Protein AF-A0A3B9NET9-F1 (afdb_monomer)

pLDDT: mean 81.47, std 9.77, range [37.78, 94.25]

Mean predicted aligned error: 8.96 Å

Sequence (180 aa):
MKELLFYFNQKRYLELGDKQFSPIMKTSVGVALDYCDNTQSKKTVNSPLFLCFPDKKEASLWLSLGILRNYFVNDYIDNATKSIGFKAGQNVCIYGCIAKVITASDQGVNLMFKGGEEVFINKLHWSNISLADPKRVLNLYKNYIEKKREYRAGRNSISKILEPKESVVINQDNLDSKVI

Radius of gyration: 20.1 Å; Cα contacts (8 Å, |Δi|>4): 211; chains: 1; bounding box: 48×33×52 Å

Structure (mmCIF, N/CA/C/O backbone):
data_AF-A0A3B9NET9-F1
#
_entry.id   AF-A0A3B9NET9-F1
#
loop_
_atom_site.group_PDB
_atom_site.id
_atom_site.type_symbol
_atom_site.label_atom_id
_atom_site.label_alt_id
_atom_site.label_comp_id
_atom_site.label_asym_id
_atom_site.label_entity_id
_atom_site.label_seq_id
_atom_site.pdbx_PDB_ins_code
_atom_site.Cartn_x
_atom_site.Cartn_y
_atom_site.Cartn_z
_atom_site.occupancy
_atom_site.B_iso_or_equiv
_atom_site.auth_seq_id
_atom_site.auth_comp_id
_atom_site.auth_asym_id
_atom_site.auth_atom_id
_atom_site.pdbx_PDB_model_num
ATOM 1 N N . MET A 1 1 ? 24.182 0.586 -21.321 1.00 70.69 1 MET A N 1
ATOM 2 C CA . MET A 1 1 ? 23.213 -0.229 -20.542 1.00 70.69 1 MET A CA 1
ATOM 3 C C . MET A 1 1 ? 23.560 -0.294 -19.055 1.00 70.69 1 MET A C 1
ATOM 5 O O . MET A 1 1 ? 22.672 -0.041 -18.258 1.00 70.69 1 MET A O 1
ATOM 9 N N . LYS A 1 2 ? 24.818 -0.571 -18.664 1.00 83.06 2 LYS A N 1
ATOM 10 C CA . LYS A 1 2 ? 25.235 -0.588 -17.244 1.00 83.06 2 LYS A CA 1
ATOM 11 C C . LYS A 1 2 ? 24.953 0.732 -16.508 1.00 83.06 2 LYS A C 1
ATOM 13 O O . LYS A 1 2 ? 24.342 0.705 -15.451 1.00 83.06 2 LYS A O 1
ATOM 18 N N . GLU A 1 3 ? 25.318 1.865 -17.105 1.00 86.06 3 GLU A N 1
ATOM 19 C CA . GLU A 1 3 ? 25.076 3.205 -16.537 1.00 86.06 3 GLU A CA 1
ATOM 20 C C . GLU A 1 3 ? 23.583 3.520 -16.387 1.00 86.06 3 GLU A C 1
ATOM 22 O O . GLU A 1 3 ? 23.139 3.965 -15.336 1.00 86.06 3 GLU A O 1
ATOM 27 N N . LEU A 1 4 ? 22.789 3.214 -17.416 1.00 85.81 4 LEU A N 1
ATOM 28 C CA . LEU A 1 4 ? 21.340 3.424 -17.410 1.00 85.81 4 LEU A CA 1
ATOM 29 C C . LEU A 1 4 ? 20.641 2.561 -16.342 1.00 85.81 4 LEU A C 1
ATOM 31 O O . LEU A 1 4 ? 19.755 3.023 -15.631 1.00 85.81 4 LEU A O 1
ATOM 35 N N . LEU A 1 5 ? 21.064 1.303 -16.202 1.00 86.69 5 LEU A N 1
ATOM 36 C CA . LEU A 1 5 ? 20.568 0.407 -15.162 1.00 86.69 5 LEU A CA 1
ATOM 37 C C . LEU A 1 5 ? 20.951 0.904 -13.763 1.00 86.69 5 LEU A C 1
ATOM 39 O O . LEU A 1 5 ? 20.127 0.855 -12.856 1.00 86.69 5 LEU A O 1
ATOM 43 N N . PHE A 1 6 ? 22.180 1.393 -13.596 1.00 88.50 6 PHE A N 1
ATOM 44 C CA . PHE A 1 6 ? 22.642 1.984 -12.344 1.00 88.50 6 PHE A CA 1
ATOM 45 C C . PHE A 1 6 ? 21.810 3.214 -11.967 1.00 88.50 6 PHE A C 1
ATOM 47 O O . PHE A 1 6 ? 21.300 3.278 -10.852 1.00 88.50 6 PHE A O 1
ATOM 54 N N . TYR A 1 7 ? 21.581 4.121 -12.922 1.00 91.06 7 TYR A N 1
ATOM 55 C CA . TYR A 1 7 ? 20.709 5.283 -12.752 1.00 91.06 7 TYR A CA 1
ATOM 56 C C . TYR A 1 7 ? 19.310 4.883 -12.264 1.00 91.06 7 TYR A C 1
ATOM 58 O O . TYR A 1 7 ? 18.818 5.403 -11.262 1.00 91.06 7 TYR A O 1
ATOM 66 N N . PHE A 1 8 ? 18.675 3.914 -12.929 1.00 89.88 8 PHE A N 1
ATOM 67 C CA . PHE A 1 8 ? 17.327 3.503 -12.550 1.00 89.88 8 PHE A CA 1
ATOM 68 C C . PHE A 1 8 ? 17.265 2.756 -11.218 1.00 89.88 8 PHE A C 1
ATOM 70 O O . PHE A 1 8 ? 16.328 2.985 -10.458 1.00 89.88 8 PHE A O 1
ATOM 77 N N . ASN A 1 9 ? 18.255 1.923 -10.893 1.00 85.44 9 ASN A N 1
ATOM 78 C CA . ASN A 1 9 ? 18.304 1.233 -9.602 1.00 85.44 9 ASN A CA 1
ATOM 79 C C . ASN A 1 9 ? 18.451 2.200 -8.416 1.00 85.44 9 ASN A C 1
ATOM 81 O O . ASN A 1 9 ? 18.012 1.870 -7.321 1.00 85.44 9 ASN A O 1
ATOM 85 N N . GLN A 1 10 ? 19.051 3.378 -8.616 1.00 86.06 10 GLN A N 1
ATOM 86 C CA . GLN A 1 10 ? 19.151 4.396 -7.565 1.00 86.06 10 GLN A CA 1
ATOM 87 C C . GLN A 1 10 ? 17.855 5.185 -7.361 1.00 86.06 10 GLN A C 1
ATOM 89 O O . GLN A 1 10 ? 17.589 5.656 -6.260 1.00 86.06 10 GLN A O 1
ATOM 94 N N . LYS A 1 11 ? 17.063 5.360 -8.423 1.00 86.88 11 LYS A N 1
ATOM 95 C CA . LYS A 1 11 ? 15.902 6.261 -8.428 1.00 86.88 11 LYS A CA 1
ATOM 96 C C . LYS A 1 11 ? 14.564 5.533 -8.274 1.00 86.88 11 LYS A C 1
ATOM 98 O O . LYS A 1 11 ? 13.571 6.163 -7.923 1.00 86.88 11 LYS A O 1
ATOM 103 N N . ARG A 1 12 ? 14.502 4.239 -8.602 1.00 87.00 12 ARG A N 1
ATOM 104 C CA . ARG A 1 12 ? 13.253 3.477 -8.747 1.00 87.00 12 ARG A CA 1
ATOM 105 C C . ARG A 1 12 ? 13.270 2.185 -7.942 1.00 87.00 12 ARG A C 1
ATOM 107 O O . ARG A 1 12 ? 14.293 1.529 -7.772 1.00 87.00 12 ARG A O 1
ATOM 114 N N . TYR A 1 13 ? 12.082 1.754 -7.546 1.00 83.06 13 TYR A N 1
ATOM 115 C CA . TYR A 1 13 ? 11.835 0.518 -6.820 1.00 83.06 13 TYR A CA 1
ATOM 116 C C . TYR A 1 13 ? 11.648 -0.658 -7.796 1.00 83.06 13 TYR A C 1
ATOM 118 O O . TYR A 1 13 ? 10.527 -1.087 -8.076 1.00 83.06 13 TYR A O 1
ATOM 126 N N . LEU A 1 14 ? 12.751 -1.181 -8.340 1.00 81.19 14 LEU A N 1
ATOM 127 C CA . LEU A 1 14 ? 12.749 -2.175 -9.433 1.00 81.19 14 LEU A CA 1
ATOM 128 C C . LEU A 1 14 ? 12.923 -3.638 -8.996 1.00 81.19 14 LEU A C 1
ATOM 130 O O . LEU A 1 14 ? 13.050 -4.527 -9.840 1.00 81.19 14 LEU A O 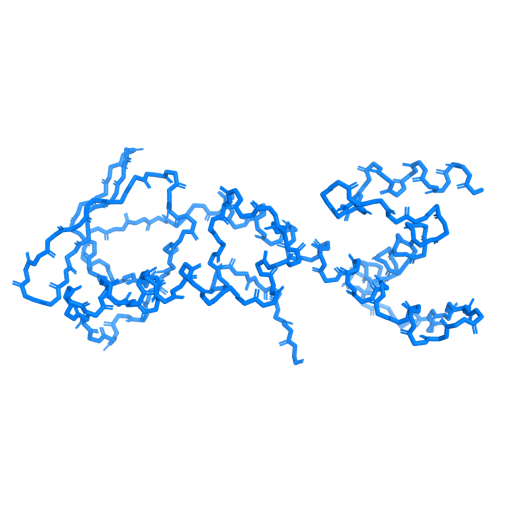1
ATOM 134 N N . GLU A 1 15 ? 12.950 -3.903 -7.693 1.00 76.31 15 GLU A N 1
ATOM 135 C CA . GLU A 1 15 ? 13.110 -5.254 -7.138 1.00 76.31 15 GLU A CA 1
ATOM 136 C C . GLU A 1 15 ? 11.793 -5.775 -6.560 1.00 76.31 15 GLU A C 1
ATOM 138 O O . GLU A 1 15 ? 11.041 -5.011 -5.968 1.00 76.31 15 GLU A O 1
ATOM 143 N N . LEU A 1 16 ? 11.500 -7.070 -6.712 1.00 69.81 16 LEU A N 1
ATOM 144 C CA . LEU A 1 16 ? 10.277 -7.707 -6.209 1.00 69.81 16 LEU A CA 1
ATOM 145 C C . LEU A 1 16 ? 10.614 -8.651 -5.048 1.00 69.81 16 LEU A C 1
ATOM 147 O O . LEU A 1 16 ? 10.532 -9.876 -5.166 1.00 69.81 16 LEU A O 1
ATOM 151 N N . GLY A 1 17 ? 11.017 -8.072 -3.916 1.00 68.06 17 GLY A N 1
ATOM 152 C CA . GLY A 1 17 ? 11.505 -8.843 -2.772 1.00 68.06 17 GLY A CA 1
ATOM 153 C C . GLY A 1 17 ? 12.746 -9.652 -3.157 1.00 68.06 17 GLY A C 1
ATOM 154 O O . GLY A 1 17 ? 13.700 -9.093 -3.686 1.00 68.06 17 GLY A O 1
ATOM 155 N N . ASP A 1 18 ? 12.710 -10.970 -2.950 1.00 67.44 18 ASP A N 1
ATOM 156 C CA . ASP A 1 18 ? 13.840 -11.861 -3.279 1.00 67.44 18 ASP A CA 1
ATOM 157 C C . ASP A 1 18 ? 13.945 -12.179 -4.775 1.00 67.44 18 ASP A C 1
ATOM 159 O O . ASP A 1 18 ? 14.928 -12.767 -5.227 1.00 67.44 18 ASP A O 1
ATOM 163 N N . LYS A 1 19 ? 12.922 -11.828 -5.563 1.00 69.62 19 LYS A N 1
ATOM 164 C CA . LYS A 1 19 ? 12.933 -12.034 -7.010 1.00 69.62 19 LYS A CA 1
ATOM 165 C C . LYS A 1 19 ? 13.438 -10.773 -7.695 1.00 69.62 19 LYS A C 1
ATOM 167 O O . LYS A 1 19 ? 12.932 -9.672 -7.476 1.00 69.62 19 LYS A O 1
ATOM 172 N N . GLN A 1 20 ? 14.414 -10.950 -8.578 1.00 69.38 20 GLN A N 1
ATOM 173 C CA . GLN A 1 20 ? 14.982 -9.856 -9.351 1.00 69.38 20 GLN A CA 1
ATOM 174 C C . GLN A 1 20 ? 14.520 -9.927 -10.800 1.00 69.38 20 GLN A C 1
ATOM 176 O O . GLN A 1 20 ? 14.643 -10.954 -11.467 1.00 69.38 20 GLN A O 1
ATOM 181 N N . PHE A 1 21 ? 14.016 -8.802 -11.298 1.00 81.12 21 PHE A N 1
ATOM 182 C CA . PHE A 1 21 ? 13.849 -8.612 -12.728 1.00 81.12 21 PHE A CA 1
ATOM 183 C C . PHE A 1 21 ? 15.203 -8.652 -13.434 1.00 81.12 21 PHE A C 1
ATOM 185 O O . PHE A 1 21 ? 16.212 -8.178 -12.901 1.00 81.12 21 PHE A O 1
ATOM 192 N N . SER A 1 22 ? 15.209 -9.180 -14.660 1.00 86.38 22 SER A N 1
ATOM 193 C CA . SER A 1 22 ? 16.401 -9.134 -15.503 1.00 86.38 22 SER A CA 1
ATOM 194 C C . SER A 1 22 ? 16.836 -7.679 -15.746 1.00 86.38 22 SER A C 1
ATOM 196 O O . SER A 1 22 ? 16.000 -6.770 -15.703 1.00 86.38 22 SER A O 1
ATOM 198 N N . PRO A 1 23 ? 18.117 -7.424 -16.058 1.00 88.44 23 PRO A N 1
ATOM 199 C CA . PRO A 1 23 ? 18.601 -6.083 -16.382 1.00 88.44 23 PRO A CA 1
ATOM 200 C C . PRO A 1 23 ? 17.748 -5.357 -17.431 1.00 88.44 23 PRO A C 1
ATOM 202 O O . PRO A 1 23 ? 17.431 -4.184 -17.264 1.00 88.44 23 PRO A O 1
ATOM 205 N N . ILE A 1 24 ? 17.314 -6.074 -18.472 1.00 88.62 24 ILE A N 1
ATOM 206 C CA . ILE A 1 24 ? 16.485 -5.526 -19.551 1.00 88.62 24 ILE A CA 1
ATOM 207 C C . ILE A 1 24 ? 15.112 -5.102 -19.024 1.00 88.62 24 ILE A C 1
ATOM 209 O O . ILE A 1 24 ? 14.658 -4.000 -19.330 1.00 88.62 24 ILE A O 1
ATOM 213 N N . MET A 1 25 ? 14.475 -5.940 -18.202 1.00 89.19 25 MET A N 1
ATOM 214 C CA . MET A 1 25 ? 13.192 -5.633 -17.559 1.00 89.19 25 MET A CA 1
ATOM 215 C C . MET A 1 25 ? 13.324 -4.416 -16.634 1.00 89.19 25 MET A C 1
ATOM 217 O O . MET A 1 25 ? 12.566 -3.461 -16.757 1.00 89.19 25 MET A O 1
ATOM 221 N N . LYS A 1 26 ? 14.347 -4.385 -15.769 1.00 89.62 26 LYS A N 1
ATOM 222 C CA . LYS A 1 26 ? 14.619 -3.240 -14.882 1.00 89.62 26 LYS A CA 1
ATOM 223 C C . LYS A 1 26 ? 14.782 -1.942 -15.679 1.00 89.62 26 LYS A C 1
ATOM 225 O O . LYS A 1 26 ? 14.145 -0.937 -15.376 1.00 89.62 26 LYS A O 1
ATOM 230 N N . THR A 1 27 ? 15.597 -1.974 -16.733 1.00 90.69 27 THR A N 1
ATOM 231 C CA . THR A 1 27 ? 15.825 -0.812 -17.598 1.00 90.69 27 THR A CA 1
ATOM 232 C C . THR A 1 27 ? 14.546 -0.328 -18.274 1.00 90.69 27 THR A C 1
ATOM 234 O O . THR A 1 27 ? 14.294 0.869 -18.310 1.00 90.69 27 THR A O 1
ATOM 237 N N . SER A 1 28 ? 13.728 -1.231 -18.797 1.00 92.19 28 SER A N 1
ATOM 238 C CA . SER A 1 28 ? 12.512 -0.863 -19.528 1.00 92.19 28 SER A CA 1
ATOM 239 C C . SER A 1 28 ? 11.385 -0.368 -18.623 1.00 92.19 28 SER A C 1
ATOM 241 O O . SER A 1 28 ? 10.720 0.597 -18.997 1.00 92.19 28 SER A O 1
ATOM 243 N N . VAL A 1 29 ? 11.233 -0.921 -17.411 1.00 92.19 29 VAL A N 1
ATOM 244 C CA . VAL A 1 29 ? 10.396 -0.301 -16.366 1.00 92.19 29 VAL A CA 1
ATOM 245 C C . VAL A 1 29 ? 10.896 1.114 -16.068 1.00 92.19 29 VAL A C 1
ATOM 247 O O . VAL A 1 29 ? 10.100 2.047 -16.032 1.00 92.19 29 VAL A O 1
ATOM 250 N N . GLY A 1 30 ? 12.210 1.292 -15.893 1.00 91.88 30 GLY A N 1
ATOM 251 C CA . GLY A 1 30 ? 12.815 2.597 -15.624 1.00 91.88 30 GLY A CA 1
ATOM 252 C C . GLY A 1 30 ? 12.530 3.633 -16.715 1.00 91.88 30 GLY A C 1
ATOM 253 O O . GLY A 1 30 ? 12.082 4.736 -16.406 1.00 91.88 30 GLY A O 1
ATOM 254 N N . VAL A 1 31 ? 12.713 3.261 -17.988 1.00 92.31 31 VAL A N 1
ATOM 255 C CA . VAL A 1 31 ? 12.401 4.122 -19.144 1.00 92.31 31 VAL A CA 1
ATOM 256 C C . VAL A 1 31 ? 10.917 4.487 -19.172 1.00 92.31 31 VAL A C 1
ATOM 258 O O . VAL A 1 31 ? 10.584 5.651 -19.385 1.00 92.31 31 VAL A O 1
ATOM 261 N N . ALA A 1 32 ? 10.026 3.522 -18.930 1.00 92.44 32 ALA A N 1
ATOM 262 C CA . ALA A 1 32 ? 8.591 3.780 -18.892 1.00 92.44 32 ALA A CA 1
ATOM 263 C C . ALA A 1 32 ? 8.206 4.735 -17.750 1.00 92.44 32 ALA A C 1
ATOM 265 O O . ALA A 1 32 ? 7.446 5.670 -17.977 1.00 92.44 32 ALA A O 1
ATOM 266 N N . LEU A 1 33 ? 8.775 4.561 -16.554 1.00 91.62 33 LEU A N 1
ATOM 267 C CA . LEU A 1 33 ? 8.533 5.446 -15.411 1.00 91.62 33 LEU A CA 1
ATOM 268 C C . LEU A 1 33 ? 9.044 6.869 -15.651 1.00 91.62 33 LEU A C 1
ATOM 270 O O . LEU A 1 33 ? 8.339 7.828 -15.361 1.00 91.62 33 LEU A O 1
ATOM 274 N N . ASP A 1 34 ? 10.242 7.028 -16.216 1.00 90.62 34 ASP A N 1
ATOM 275 C CA . ASP A 1 34 ? 10.745 8.353 -16.592 1.00 90.62 34 ASP A CA 1
ATOM 276 C C . ASP A 1 34 ? 9.869 9.004 -17.669 1.00 90.62 34 ASP A C 1
ATOM 278 O O . ASP A 1 34 ? 9.631 10.212 -17.623 1.00 90.62 34 ASP A O 1
ATOM 282 N N . TYR A 1 35 ? 9.355 8.227 -18.626 1.00 89.75 35 TYR A N 1
ATOM 283 C CA . TYR A 1 35 ? 8.385 8.732 -19.595 1.00 89.75 35 TYR A CA 1
ATOM 284 C C . TYR A 1 35 ? 7.099 9.206 -18.901 1.00 89.75 35 TYR A C 1
ATOM 286 O O . TYR A 1 35 ? 6.662 10.332 -19.145 1.00 89.75 35 TYR A O 1
ATOM 294 N N . CYS A 1 36 ? 6.539 8.403 -17.992 1.00 87.69 36 CYS A N 1
ATOM 295 C CA . CYS A 1 36 ? 5.360 8.767 -17.208 1.00 87.69 36 CYS A CA 1
ATOM 296 C C . CYS A 1 36 ? 5.575 10.062 -16.407 1.00 87.69 36 CYS A C 1
ATOM 298 O O . CYS A 1 36 ? 4.772 10.990 -16.521 1.00 87.69 36 CYS A O 1
ATOM 300 N N . ASP A 1 37 ? 6.683 10.187 -15.677 1.00 86.81 37 ASP A N 1
ATOM 301 C CA . ASP A 1 37 ? 6.992 11.391 -14.897 1.00 86.81 37 ASP A CA 1
ATOM 302 C C . ASP A 1 37 ? 7.132 12.630 -15.793 1.00 86.81 37 ASP A C 1
ATOM 304 O O . ASP A 1 37 ? 6.625 13.708 -15.474 1.00 86.81 37 ASP A O 1
ATOM 308 N N . ASN A 1 38 ? 7.780 12.487 -16.953 1.00 84.38 38 ASN A N 1
ATOM 309 C CA . ASN A 1 38 ? 7.896 13.569 -17.930 1.00 84.38 38 ASN A CA 1
ATOM 310 C C . ASN A 1 38 ? 6.528 13.991 -18.483 1.00 84.38 38 ASN A C 1
ATOM 312 O O . ASN A 1 38 ? 6.294 15.184 -18.669 1.00 84.38 38 ASN A O 1
ATOM 316 N N . THR A 1 39 ? 5.619 13.043 -18.734 1.00 83.25 39 THR A N 1
ATOM 317 C CA . THR A 1 39 ? 4.255 13.369 -19.187 1.00 83.25 39 THR A CA 1
ATOM 318 C C . THR A 1 39 ? 3.432 14.071 -18.108 1.00 83.25 39 THR A C 1
ATOM 320 O O . THR A 1 39 ? 2.721 15.026 -18.416 1.00 83.25 39 THR A O 1
ATOM 323 N N . GLN A 1 40 ? 3.563 13.662 -16.843 1.00 79.19 40 GLN A N 1
ATOM 324 C CA . GLN A 1 40 ? 2.836 14.271 -15.727 1.00 79.19 40 GLN A CA 1
ATOM 325 C C . GLN A 1 40 ? 3.347 15.682 -15.401 1.00 79.19 40 GLN A C 1
ATOM 327 O O . GLN A 1 40 ? 2.553 16.592 -15.170 1.00 79.19 40 GLN A O 1
ATOM 332 N N . SER A 1 41 ? 4.669 15.881 -15.412 1.00 77.62 41 SER A N 1
ATOM 333 C CA . SER A 1 41 ? 5.304 17.145 -15.011 1.00 77.62 41 SER A CA 1
ATOM 334 C C . SER A 1 41 ? 5.241 18.242 -16.074 1.00 77.62 41 SER A C 1
ATOM 336 O O . SER A 1 41 ? 5.088 19.412 -15.727 1.00 77.62 41 SER A O 1
ATOM 338 N N . LYS A 1 42 ? 5.356 17.905 -17.366 1.00 66.94 42 LYS A N 1
ATOM 339 C CA . LYS A 1 42 ? 5.530 18.921 -18.419 1.00 66.94 42 LYS A CA 1
ATOM 340 C C . LYS A 1 42 ? 4.237 19.383 -19.088 1.00 66.94 42 LYS A C 1
ATOM 342 O O . LYS A 1 42 ? 4.287 20.368 -19.815 1.00 66.94 42 LYS A O 1
ATOM 347 N N . LYS A 1 43 ? 3.090 18.717 -18.876 1.00 60.56 43 LYS A N 1
ATOM 348 C CA . LYS A 1 43 ? 1.830 18.962 -19.626 1.00 60.56 43 LYS A CA 1
ATOM 349 C C . LYS A 1 43 ? 2.042 19.094 -21.153 1.00 60.56 43 LYS A C 1
ATOM 351 O O . LYS A 1 43 ? 1.245 19.727 -21.840 1.00 60.56 43 LYS A O 1
ATOM 356 N N . THR A 1 44 ? 3.117 18.521 -21.694 1.00 60.66 44 THR A N 1
ATOM 357 C CA . THR A 1 44 ? 3.441 18.537 -23.123 1.00 60.66 44 THR A CA 1
ATOM 358 C C . THR A 1 44 ? 3.023 17.223 -23.759 1.00 60.66 44 THR A C 1
ATOM 360 O O . THR A 1 44 ? 3.139 16.159 -23.149 1.00 60.66 44 THR A O 1
ATOM 363 N N . VAL A 1 45 ? 2.561 17.290 -25.009 1.00 58.38 45 VAL A N 1
ATOM 364 C CA . VAL A 1 45 ? 2.295 16.105 -25.831 1.00 58.38 45 VAL A CA 1
ATOM 365 C C . VAL A 1 45 ? 3.637 15.466 -26.180 1.00 58.38 45 VAL A C 1
ATOM 367 O O . VAL A 1 45 ? 4.327 15.906 -27.096 1.00 58.38 45 VAL A O 1
ATOM 370 N N . ASN A 1 46 ? 4.036 14.457 -25.410 1.00 67.69 46 ASN A N 1
ATOM 371 C CA . ASN A 1 46 ? 5.198 13.639 -25.735 1.00 67.69 46 ASN A CA 1
ATOM 372 C C . ASN A 1 46 ? 4.789 12.590 -26.777 1.00 67.69 46 ASN A C 1
ATOM 374 O O . ASN A 1 46 ? 3.700 12.017 -26.692 1.00 67.69 46 ASN A O 1
ATOM 378 N N . SER A 1 47 ? 5.662 12.331 -27.754 1.00 82.31 47 SER A N 1
ATOM 379 C CA . SER A 1 47 ? 5.475 11.221 -28.692 1.00 82.31 47 SER A CA 1
ATOM 380 C C . SER A 1 47 ? 5.339 9.902 -27.926 1.00 82.31 47 SER A C 1
ATOM 382 O O . SER A 1 47 ? 6.099 9.692 -26.977 1.00 82.31 47 SER A O 1
ATOM 384 N N . PRO A 1 48 ? 4.421 9.004 -28.331 1.00 84.69 48 PRO A N 1
ATOM 385 C CA . PRO A 1 48 ? 4.197 7.749 -27.626 1.00 84.69 48 PRO A CA 1
ATOM 386 C C . PRO A 1 48 ? 5.482 6.919 -27.535 1.00 84.69 48 PRO A C 1
ATOM 388 O O . PRO A 1 48 ? 6.206 6.750 -28.519 1.00 84.69 48 PRO A O 1
ATOM 391 N N . LEU A 1 49 ? 5.752 6.386 -26.342 1.00 87.31 49 LEU A N 1
ATOM 392 C CA . LEU A 1 49 ? 6.854 5.461 -26.104 1.00 87.31 49 LEU A CA 1
ATOM 393 C C . LEU A 1 49 ? 6.476 4.057 -26.588 1.00 87.31 49 LEU A C 1
ATOM 395 O O . LEU A 1 49 ? 5.472 3.495 -26.152 1.00 87.31 49 LEU A O 1
ATOM 399 N N . PHE A 1 50 ? 7.331 3.460 -27.417 1.00 87.56 50 PHE A N 1
ATOM 400 C CA . PHE A 1 50 ? 7.204 2.068 -27.841 1.00 87.56 50 PHE A CA 1
ATOM 401 C C . PHE A 1 50 ? 8.358 1.234 -27.290 1.00 87.56 50 PHE A C 1
ATOM 403 O O . PHE A 1 50 ? 9.527 1.549 -27.506 1.00 87.56 50 PHE A O 1
ATOM 410 N N . LEU A 1 51 ? 8.018 0.144 -26.603 1.00 87.06 51 LEU A N 1
ATOM 411 C CA . LEU A 1 51 ? 8.964 -0.872 -26.152 1.00 87.06 51 LEU A CA 1
ATOM 412 C C . LEU A 1 51 ? 8.565 -2.210 -26.774 1.00 87.06 51 LEU A C 1
ATOM 414 O O . LEU A 1 51 ? 7.450 -2.690 -26.572 1.00 87.06 51 LEU A O 1
ATOM 418 N N . CYS A 1 52 ? 9.475 -2.803 -27.542 1.00 87.12 52 CYS A N 1
ATOM 419 C CA . CYS A 1 52 ? 9.221 -4.036 -28.278 1.00 87.12 52 CYS A CA 1
ATOM 420 C C . CYS A 1 52 ? 9.978 -5.196 -27.637 1.00 87.12 52 CYS A C 1
ATOM 422 O O . CYS A 1 52 ? 11.202 -5.155 -27.518 1.00 87.12 52 CYS A O 1
ATOM 424 N N . PHE A 1 53 ? 9.244 -6.246 -27.274 1.00 87.31 53 PHE A N 1
ATOM 425 C CA . PHE A 1 53 ? 9.795 -7.478 -26.720 1.00 87.31 53 PHE A CA 1
ATOM 426 C C . PHE A 1 53 ? 9.360 -8.684 -27.559 1.00 87.31 53 PHE A C 1
ATOM 428 O O . PHE A 1 53 ? 8.266 -8.645 -28.131 1.00 87.31 53 PHE A O 1
ATOM 435 N N . PRO A 1 54 ? 10.180 -9.753 -27.625 1.00 86.00 54 PRO A N 1
ATOM 436 C CA . PRO A 1 54 ? 9.835 -10.970 -28.361 1.00 86.00 54 PRO A CA 1
ATOM 437 C C . PRO A 1 54 ? 8.525 -11.605 -27.876 1.00 86.00 54 PRO A C 1
ATOM 439 O O . PRO A 1 54 ? 7.678 -11.964 -28.688 1.00 86.00 54 PRO A O 1
ATOM 442 N N . ASP A 1 55 ? 8.33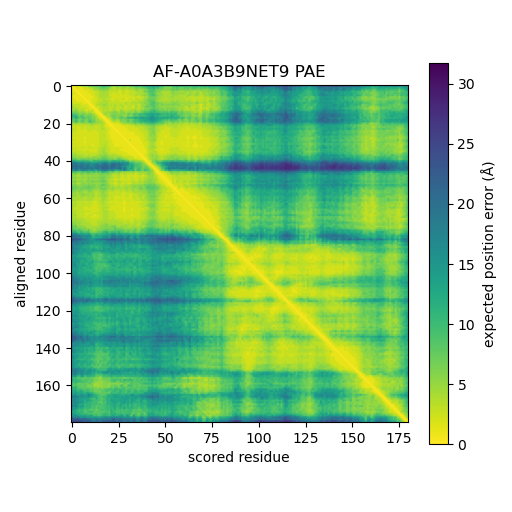2 -11.676 -26.555 1.00 88.94 55 ASP A N 1
ATOM 443 C CA . ASP A 1 55 ? 7.075 -12.100 -25.937 1.00 88.94 55 ASP A CA 1
ATOM 444 C C . ASP A 1 55 ? 6.304 -10.883 -25.427 1.00 88.94 55 ASP A C 1
ATOM 446 O O . ASP A 1 55 ? 6.656 -10.278 -24.415 1.00 88.94 55 ASP A O 1
ATOM 450 N N . LYS A 1 56 ? 5.234 -10.522 -26.138 1.00 86.25 56 LYS A N 1
ATOM 451 C CA . LYS A 1 56 ? 4.408 -9.358 -25.802 1.00 86.25 56 LYS A CA 1
ATOM 452 C C . LYS A 1 56 ? 3.616 -9.552 -24.511 1.00 86.25 56 LYS A C 1
ATOM 454 O O . LYS A 1 56 ? 3.447 -8.588 -23.775 1.00 86.25 56 LYS A O 1
ATOM 459 N N . LYS A 1 57 ? 3.110 -10.762 -24.245 1.00 88.19 57 LYS A N 1
ATOM 460 C CA . LYS A 1 57 ? 2.189 -11.001 -23.122 1.00 88.19 57 LYS A CA 1
ATOM 461 C C . LYS A 1 57 ? 2.933 -10.900 -21.801 1.00 88.19 57 LYS A C 1
ATOM 463 O O . LYS A 1 57 ? 2.551 -10.109 -20.940 1.00 88.19 57 LYS A O 1
ATOM 468 N N . GLU A 1 58 ? 4.029 -11.642 -21.692 1.00 86.62 58 GLU A N 1
ATOM 469 C CA . GLU A 1 58 ? 4.884 -11.599 -20.509 1.00 86.62 58 GLU A CA 1
ATOM 470 C C . GLU A 1 58 ? 5.506 -10.212 -20.343 1.00 86.62 58 GLU A C 1
ATOM 472 O O . GLU A 1 58 ? 5.576 -9.693 -19.228 1.00 86.62 58 GLU A O 1
ATOM 477 N N . ALA A 1 59 ? 5.880 -9.561 -21.455 1.00 87.75 59 ALA A N 1
ATOM 478 C CA . ALA A 1 59 ? 6.424 -8.213 -21.413 1.00 87.75 59 ALA A CA 1
ATOM 479 C C . ALA A 1 59 ? 5.475 -7.165 -20.856 1.00 87.75 59 ALA A C 1
ATOM 481 O O . ALA A 1 59 ? 5.859 -6.386 -19.984 1.00 87.75 59 ALA A O 1
ATOM 482 N N . SER A 1 60 ? 4.234 -7.163 -21.330 1.00 88.56 60 SER A N 1
ATOM 483 C CA . SER A 1 60 ? 3.209 -6.282 -20.789 1.00 88.56 60 SER A CA 1
ATOM 484 C C . SER A 1 60 ? 2.975 -6.558 -19.305 1.00 88.56 60 SER A C 1
ATOM 486 O O . SER A 1 60 ? 2.900 -5.610 -18.530 1.00 88.56 60 SER A O 1
ATOM 488 N N . LEU A 1 61 ? 2.938 -7.828 -18.888 1.00 87.62 61 LEU A N 1
ATOM 489 C CA . LEU A 1 61 ? 2.697 -8.192 -17.493 1.00 87.62 61 LEU A CA 1
ATOM 490 C C . LEU A 1 61 ? 3.780 -7.650 -16.549 1.00 87.62 61 LEU A C 1
ATOM 492 O O . LEU A 1 61 ? 3.450 -6.948 -15.591 1.00 87.62 61 LEU A O 1
ATOM 496 N N . TRP A 1 62 ? 5.064 -7.939 -16.795 1.00 87.00 62 TRP A N 1
ATOM 497 C CA . TRP A 1 62 ? 6.117 -7.467 -15.886 1.00 87.00 62 TRP A CA 1
ATOM 498 C C . TRP A 1 62 ? 6.289 -5.949 -15.941 1.00 87.00 62 TRP A C 1
ATOM 500 O O . TRP A 1 62 ? 6.586 -5.343 -14.909 1.00 87.00 62 TRP A O 1
ATOM 510 N N . LEU A 1 63 ? 6.059 -5.321 -17.101 1.00 89.62 63 LEU A N 1
ATOM 511 C CA . LEU A 1 63 ? 6.137 -3.869 -17.236 1.00 89.62 63 LEU A CA 1
ATOM 512 C C . LEU A 1 63 ? 5.040 -3.197 -16.407 1.00 89.62 63 LEU A C 1
ATOM 514 O O . LEU A 1 63 ? 5.333 -2.300 -15.616 1.00 89.62 63 LEU A O 1
ATOM 518 N N . SER A 1 64 ? 3.799 -3.680 -16.518 1.00 88.81 64 SER A N 1
ATOM 519 C CA . SER A 1 64 ? 2.678 -3.208 -15.705 1.00 88.81 64 SER A CA 1
ATOM 520 C C . SER A 1 64 ? 2.934 -3.415 -14.214 1.00 88.81 64 SER A C 1
ATOM 522 O O . SER A 1 64 ? 2.727 -2.490 -13.433 1.00 88.81 64 SER A O 1
ATOM 524 N N . LEU A 1 65 ? 3.439 -4.585 -13.810 1.00 87.38 65 LEU A N 1
ATOM 525 C CA . LEU A 1 65 ? 3.782 -4.856 -12.410 1.00 87.38 65 LEU A CA 1
ATOM 526 C C . LEU A 1 65 ? 4.867 -3.908 -11.887 1.00 87.38 65 LEU A C 1
ATOM 528 O O . LEU A 1 65 ? 4.736 -3.385 -10.782 1.00 87.38 65 LEU A O 1
ATOM 532 N N . GLY A 1 66 ? 5.918 -3.660 -12.670 1.00 88.12 66 GLY A N 1
ATOM 533 C CA . GLY A 1 66 ? 7.002 -2.754 -12.296 1.00 88.12 66 GLY A CA 1
ATOM 534 C C . GLY A 1 66 ? 6.536 -1.307 -12.132 1.00 88.12 66 GLY A C 1
ATOM 535 O O . GLY A 1 66 ? 6.906 -0.653 -11.155 1.00 88.12 66 GLY A O 1
ATOM 536 N N . ILE A 1 67 ? 5.689 -0.826 -13.046 1.00 89.12 67 ILE A N 1
ATOM 537 C CA . ILE A 1 67 ? 5.111 0.523 -12.981 1.00 89.12 67 ILE A CA 1
ATOM 538 C C . ILE A 1 67 ? 4.187 0.650 -11.766 1.00 89.12 67 ILE A C 1
ATOM 540 O O . ILE A 1 67 ? 4.398 1.525 -10.927 1.00 89.12 67 ILE A O 1
ATOM 544 N N . LEU A 1 68 ? 3.213 -0.257 -11.631 1.00 88.38 68 LEU A N 1
ATOM 545 C CA . LEU A 1 68 ? 2.252 -0.250 -10.524 1.00 88.38 68 LEU A CA 1
ATOM 546 C C . LEU A 1 68 ? 2.954 -0.315 -9.172 1.00 88.38 68 LEU A C 1
ATOM 548 O O . LEU A 1 68 ? 2.608 0.429 -8.260 1.00 88.38 68 LEU A O 1
ATOM 552 N N . ARG A 1 69 ? 3.979 -1.163 -9.048 1.00 86.56 69 ARG A N 1
ATOM 553 C CA . ARG A 1 69 ? 4.771 -1.246 -7.824 1.00 86.56 69 ARG A CA 1
ATOM 554 C C . ARG A 1 69 ? 5.399 0.094 -7.464 1.00 86.56 69 ARG A C 1
ATOM 556 O O . ARG A 1 69 ? 5.334 0.478 -6.307 1.00 86.56 69 ARG A O 1
ATOM 563 N N . ASN A 1 70 ? 6.004 0.794 -8.422 1.00 88.06 70 ASN A N 1
ATOM 564 C CA . ASN A 1 70 ? 6.641 2.079 -8.138 1.00 88.06 70 ASN A CA 1
ATOM 565 C C . ASN A 1 70 ? 5.624 3.121 -7.666 1.00 88.06 70 ASN A C 1
ATOM 567 O O . ASN A 1 70 ? 5.898 3.810 -6.688 1.00 88.06 70 ASN A O 1
ATOM 571 N N . TYR A 1 71 ? 4.445 3.183 -8.288 1.00 87.50 71 TYR A N 1
ATOM 572 C CA . TYR A 1 71 ? 3.383 4.077 -7.828 1.00 87.50 71 TYR A CA 1
ATOM 573 C C . TYR A 1 71 ? 2.890 3.725 -6.428 1.00 87.50 71 TYR A C 1
ATOM 575 O O . TYR A 1 71 ? 2.898 4.576 -5.546 1.00 87.50 71 TYR A O 1
ATOM 583 N N . PHE A 1 72 ? 2.566 2.459 -6.177 1.00 84.50 72 PHE A N 1
ATOM 584 C CA . PHE A 1 72 ? 2.072 2.057 -4.866 1.00 84.50 72 PHE A CA 1
ATOM 585 C C . PHE A 1 72 ? 3.120 2.179 -3.754 1.00 84.50 72 PHE A C 1
ATOM 587 O O . PHE A 1 72 ? 2.754 2.448 -2.614 1.00 84.50 72 PHE A O 1
ATOM 594 N N . VAL A 1 73 ? 4.410 1.954 -4.042 1.00 82.38 73 VAL A N 1
ATOM 595 C CA . VAL A 1 73 ? 5.476 2.124 -3.041 1.00 82.38 73 VAL A CA 1
ATOM 596 C C . VAL A 1 73 ? 5.635 3.601 -2.703 1.00 82.38 73 VAL A C 1
ATOM 598 O O . VAL A 1 73 ? 5.739 3.930 -1.524 1.00 82.38 73 VAL A O 1
ATOM 601 N N . ASN A 1 74 ? 5.616 4.479 -3.709 1.00 81.06 74 ASN A N 1
ATOM 602 C CA . ASN A 1 74 ? 5.662 5.920 -3.481 1.00 81.06 74 ASN A CA 1
ATOM 603 C C . ASN A 1 74 ? 4.476 6.369 -2.624 1.00 81.06 74 ASN A C 1
ATOM 605 O O . ASN A 1 74 ? 4.694 6.973 -1.582 1.00 81.06 74 ASN A O 1
ATOM 609 N N . ASP A 1 75 ? 3.252 5.962 -2.972 1.00 76.88 75 ASP A N 1
ATOM 610 C CA . ASP A 1 75 ? 2.067 6.268 -2.166 1.00 76.88 75 ASP A CA 1
ATOM 611 C C . ASP A 1 75 ? 2.188 5.735 -0.741 1.00 76.88 75 ASP A C 1
ATOM 613 O O . ASP A 1 75 ? 1.805 6.405 0.210 1.00 76.88 75 ASP A O 1
ATOM 617 N N . TYR A 1 76 ? 2.705 4.519 -0.565 1.00 74.94 76 TYR A N 1
ATOM 618 C CA . TYR A 1 76 ? 2.867 3.936 0.761 1.00 74.94 76 TYR A CA 1
ATOM 619 C C . TYR A 1 76 ? 3.852 4.745 1.619 1.00 74.94 76 TYR A C 1
ATOM 621 O O . TYR A 1 76 ? 3.583 4.989 2.795 1.00 74.94 76 TYR A O 1
ATOM 629 N N . ILE A 1 77 ? 4.970 5.192 1.041 1.00 74.19 77 ILE A N 1
ATOM 630 C CA . ILE A 1 77 ? 5.975 6.018 1.727 1.00 74.19 77 ILE A CA 1
ATOM 631 C C . ILE A 1 77 ? 5.425 7.422 2.011 1.00 74.19 77 ILE A C 1
ATOM 633 O O . ILE A 1 77 ? 5.535 7.924 3.134 1.00 74.19 77 ILE A O 1
ATOM 637 N N . ASP A 1 78 ? 4.782 8.039 1.025 1.00 71.12 78 ASP A N 1
ATOM 638 C CA . ASP A 1 78 ? 4.200 9.375 1.141 1.00 71.12 78 ASP A CA 1
ATOM 639 C C . ASP A 1 78 ? 3.052 9.394 2.159 1.00 71.12 78 ASP A C 1
ATOM 641 O O . ASP A 1 78 ? 2.930 10.321 2.958 1.00 71.12 78 ASP A O 1
ATOM 645 N N . ASN A 1 79 ? 2.238 8.341 2.218 1.00 66.69 79 ASN A N 1
ATOM 646 C CA . ASN A 1 79 ? 1.155 8.242 3.196 1.00 66.69 79 ASN A CA 1
ATOM 647 C C . ASN A 1 79 ? 1.632 7.800 4.584 1.00 66.69 79 ASN A C 1
ATOM 649 O O . ASN A 1 79 ? 1.016 8.168 5.580 1.00 66.69 79 ASN A O 1
ATOM 653 N N . ALA A 1 80 ? 2.764 7.098 4.695 1.00 60.69 80 ALA A 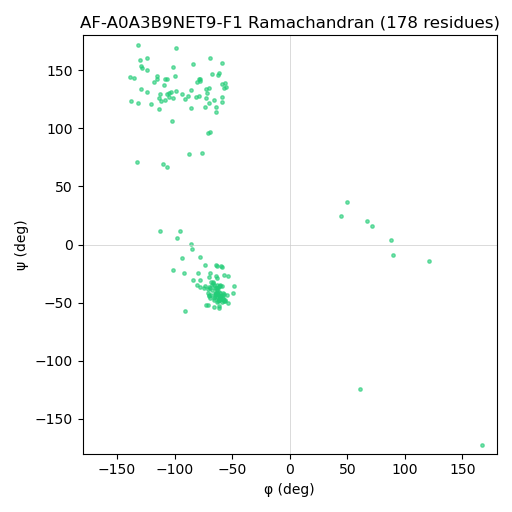N 1
ATOM 654 C CA . ALA A 1 80 ? 3.415 6.887 5.988 1.00 60.69 80 ALA A CA 1
ATOM 655 C C . ALA A 1 80 ? 3.957 8.201 6.585 1.00 60.69 80 ALA A C 1
ATOM 657 O O . ALA A 1 80 ? 3.971 8.362 7.807 1.00 60.69 80 ALA A O 1
ATOM 658 N N . THR A 1 81 ? 4.386 9.147 5.740 1.00 52.47 81 THR A N 1
ATOM 659 C CA . THR A 1 81 ? 4.883 10.464 6.175 1.00 52.47 81 THR A CA 1
ATOM 660 C C . THR A 1 81 ? 3.761 11.483 6.410 1.00 52.47 81 THR A C 1
ATOM 662 O O . THR A 1 81 ? 3.873 12.303 7.324 1.00 52.47 81 THR A O 1
ATOM 665 N N . LYS A 1 82 ? 2.640 11.397 5.680 1.00 56.38 82 LYS A N 1
ATOM 666 C CA . LYS A 1 82 ? 1.394 12.129 5.975 1.00 56.38 82 LYS A CA 1
ATOM 667 C C . LYS A 1 82 ? 0.657 11.477 7.152 1.00 56.38 82 LYS A C 1
ATOM 669 O O . LYS A 1 82 ? -0.313 10.743 6.984 1.00 56.38 82 LYS A O 1
ATOM 674 N N . SER A 1 83 ? 1.106 11.740 8.375 1.00 59.78 83 SER A N 1
ATOM 675 C CA . SER A 1 83 ? 0.423 11.255 9.576 1.00 59.78 83 SER A CA 1
ATOM 676 C C . SER A 1 83 ? -1.024 11.768 9.639 1.00 59.78 83 SER A C 1
ATOM 678 O O . SER A 1 83 ? -1.291 12.971 9.624 1.00 59.78 83 SER A O 1
ATOM 680 N N . ILE A 1 84 ? -1.987 10.846 9.724 1.00 67.31 84 ILE A N 1
ATOM 681 C CA . ILE A 1 84 ? -3.383 11.193 10.001 1.00 67.31 84 ILE A CA 1
ATOM 682 C C . ILE A 1 84 ? -3.427 11.811 11.403 1.00 67.31 84 ILE A C 1
ATOM 684 O O . ILE A 1 84 ? -3.144 11.147 12.399 1.00 67.31 84 ILE A O 1
ATOM 688 N N . GLY A 1 85 ? -3.767 13.097 11.489 1.00 71.94 85 GLY A N 1
ATOM 689 C CA . GLY A 1 85 ? -3.972 13.773 12.766 1.00 71.94 85 GLY A CA 1
ATOM 690 C C . GLY A 1 85 ? -5.258 13.284 13.427 1.00 71.94 85 GLY A C 1
ATOM 691 O O . GLY A 1 85 ? -6.337 13.781 13.107 1.00 71.94 85 GLY A O 1
ATOM 692 N N . PHE A 1 86 ? -5.155 12.313 14.334 1.00 81.12 86 PHE A N 1
ATOM 693 C CA . PHE A 1 86 ? -6.305 11.777 15.061 1.00 81.12 86 PHE A CA 1
ATOM 694 C C . PHE A 1 86 ? -6.819 12.774 16.101 1.00 81.12 86 PHE A C 1
ATOM 696 O O . PHE A 1 86 ? -6.072 13.218 16.974 1.00 81.12 86 PHE A O 1
ATOM 703 N N . LYS A 1 87 ? -8.115 13.100 16.042 1.00 85.00 87 LYS A N 1
ATOM 704 C CA . LYS A 1 87 ? -8.795 13.923 17.052 1.00 85.00 87 LYS A CA 1
ATOM 705 C C . LYS A 1 87 ? -9.860 13.119 17.786 1.00 85.00 87 LYS A C 1
ATOM 707 O O . LYS A 1 87 ? -10.572 12.320 17.180 1.00 85.00 87 LYS A O 1
ATOM 712 N N . ALA A 1 88 ? -10.003 13.369 19.087 1.00 87.06 88 ALA A N 1
ATOM 713 C CA . ALA A 1 88 ? -11.093 12.807 19.877 1.00 87.06 88 ALA A CA 1
ATOM 714 C C . ALA A 1 88 ? -12.450 13.158 19.245 1.00 87.06 88 ALA A C 1
ATOM 716 O O . ALA A 1 88 ? -12.686 14.287 18.815 1.00 87.06 88 ALA A O 1
ATOM 717 N N . GLY A 1 89 ? -13.338 12.174 19.166 1.00 86.00 89 GLY A N 1
ATOM 718 C CA . GLY A 1 89 ? -14.657 12.300 18.560 1.00 86.00 89 GLY A CA 1
ATOM 719 C C . GLY A 1 89 ? -14.730 11.986 17.064 1.00 86.00 89 GLY A C 1
ATOM 720 O O . GLY A 1 89 ? -15.838 11.878 16.542 1.00 86.00 89 GLY A O 1
ATOM 721 N N . GLN A 1 90 ? -13.597 11.812 16.384 1.00 89.69 90 GLN A N 1
ATOM 722 C CA . GLN A 1 90 ? -13.539 11.581 14.942 1.00 89.69 90 GLN A CA 1
ATOM 723 C C . GLN A 1 90 ? -13.878 10.134 14.567 1.00 89.69 90 GLN A C 1
ATOM 725 O O . GLN A 1 90 ? -13.463 9.200 15.252 1.00 89.69 90 GLN A O 1
ATOM 730 N N . ASN A 1 91 ? -14.580 9.943 13.449 1.00 91.06 91 ASN A N 1
ATOM 731 C CA . ASN A 1 91 ? -14.809 8.616 12.884 1.00 91.06 91 ASN A CA 1
ATOM 732 C C . ASN A 1 91 ? -13.640 8.211 11.981 1.00 91.06 91 ASN A C 1
ATOM 734 O O . ASN A 1 91 ? -13.204 8.970 11.112 1.00 91.06 91 ASN A O 1
ATOM 738 N N . VAL A 1 92 ? -13.165 6.987 12.162 1.00 89.81 92 VAL A N 1
ATOM 739 C CA . VAL A 1 92 ? -12.084 6.386 11.384 1.00 89.81 92 VAL A CA 1
ATOM 740 C C . VAL A 1 92 ? -12.505 5.022 10.857 1.00 89.81 92 VAL A C 1
ATOM 742 O O . VAL A 1 92 ? -13.363 4.358 11.438 1.00 89.81 92 VAL A O 1
ATOM 745 N N . CYS A 1 93 ? -11.912 4.609 9.745 1.00 87.56 93 CYS A N 1
ATOM 746 C CA . CYS A 1 93 ? -12.098 3.301 9.141 1.00 87.56 93 CYS A CA 1
ATOM 747 C C . CYS A 1 93 ? -10.862 2.437 9.415 1.00 87.56 93 CYS A C 1
ATOM 749 O O . CYS A 1 93 ? -9.734 2.862 9.188 1.00 87.56 93 CYS A O 1
ATOM 751 N N . ILE A 1 94 ? -11.074 1.220 9.906 1.00 87.12 94 ILE A N 1
ATOM 752 C CA . ILE A 1 94 ? -10.040 0.213 10.146 1.00 87.12 94 ILE A CA 1
ATOM 753 C C . ILE A 1 94 ? -10.571 -1.147 9.676 1.00 87.12 94 ILE A C 1
ATOM 755 O O . ILE A 1 94 ? -11.646 -1.578 10.093 1.00 87.12 94 ILE A O 1
ATOM 759 N N . TYR A 1 95 ? -9.856 -1.811 8.762 1.00 83.12 95 TYR A N 1
ATOM 760 C CA . TYR A 1 95 ? -10.291 -3.066 8.112 1.00 83.12 95 TYR A CA 1
ATOM 761 C C . TYR A 1 95 ? -11.724 -3.009 7.538 1.00 83.12 95 TYR A C 1
ATOM 763 O O . TYR A 1 95 ? -12.490 -3.968 7.629 1.00 83.12 95 TYR A O 1
ATOM 771 N N . GLY A 1 96 ? -12.131 -1.859 6.990 1.00 81.38 96 GLY A N 1
ATOM 772 C CA . GLY A 1 96 ? -13.483 -1.664 6.456 1.00 81.38 96 GLY A CA 1
ATOM 773 C C . GLY A 1 96 ? -14.590 -1.579 7.520 1.00 81.38 96 GLY A C 1
ATOM 774 O O . GLY A 1 96 ? -15.768 -1.747 7.181 1.00 81.38 96 GLY A O 1
ATOM 775 N N . CYS A 1 97 ? -14.231 -1.356 8.787 1.00 87.69 97 CYS A N 1
ATOM 776 C CA . CYS A 1 97 ? -15.133 -1.089 9.907 1.00 87.69 97 CYS A CA 1
ATOM 777 C C . CYS A 1 97 ? -14.912 0.322 10.454 1.00 87.69 97 CYS A C 1
ATOM 779 O O . CYS A 1 97 ? -13.790 0.811 10.502 1.00 87.69 97 CYS A O 1
ATOM 781 N N . ILE A 1 98 ? -15.987 0.958 10.902 1.00 90.56 98 ILE A N 1
ATOM 782 C CA . ILE A 1 98 ? -15.993 2.340 11.368 1.00 90.56 98 ILE A CA 1
ATOM 783 C C . ILE A 1 98 ? -15.995 2.357 12.885 1.00 90.56 98 ILE A C 1
ATOM 785 O O . ILE A 1 98 ? -16.869 1.753 13.516 1.00 90.56 98 ILE A O 1
ATOM 789 N N . ALA A 1 99 ? -15.030 3.076 13.440 1.00 92.19 99 ALA A N 1
ATOM 790 C CA . ALA A 1 99 ? -14.844 3.268 14.866 1.00 92.19 99 ALA A CA 1
ATOM 791 C C . ALA A 1 99 ? -14.674 4.757 15.187 1.00 92.19 99 ALA A C 1
ATOM 793 O O . ALA A 1 99 ? -14.314 5.553 14.318 1.00 92.19 99 ALA A O 1
ATOM 794 N N . LYS A 1 100 ? -14.926 5.135 16.439 1.00 93.12 100 LYS A N 1
ATOM 795 C CA . LYS A 1 100 ? -14.776 6.509 16.923 1.00 93.12 100 LYS A CA 1
ATOM 796 C C . LYS A 1 100 ? -13.501 6.642 17.742 1.00 93.12 100 LYS A C 1
ATOM 798 O O . LYS A 1 100 ? -13.279 5.854 18.651 1.00 93.12 100 LYS A O 1
ATOM 803 N N . VAL A 1 101 ? -12.688 7.651 17.469 1.00 91.88 101 VAL A N 1
ATOM 804 C CA . VAL A 1 101 ? -11.505 7.964 18.276 1.00 91.88 101 VAL A CA 1
ATOM 805 C C . VAL A 1 101 ? -11.953 8.518 19.627 1.00 91.88 101 VAL A C 1
ATOM 807 O O . VAL A 1 101 ? -12.650 9.531 19.672 1.00 91.88 101 VAL A O 1
ATOM 810 N N . ILE A 1 102 ? -11.554 7.877 20.725 1.00 91.50 102 ILE A N 1
ATOM 811 C CA . ILE A 1 102 ? -11.789 8.394 22.083 1.00 91.50 102 ILE A CA 1
ATOM 812 C C . ILE A 1 102 ? -10.595 9.242 22.504 1.00 91.50 102 ILE A C 1
ATOM 814 O O . ILE A 1 102 ? -10.735 10.422 22.811 1.00 91.50 102 ILE A O 1
ATOM 818 N N . THR A 1 103 ? -9.409 8.638 22.475 1.00 88.31 103 THR A N 1
ATOM 819 C CA . THR A 1 103 ? -8.149 9.272 22.856 1.00 88.31 103 THR A CA 1
ATOM 820 C C . THR A 1 103 ? -7.069 8.945 21.837 1.00 88.31 103 THR A C 1
ATOM 822 O O . THR A 1 103 ? -7.015 7.840 21.294 1.00 88.31 103 THR A O 1
ATOM 825 N N . ALA A 1 104 ? -6.209 9.924 21.575 1.00 86.06 104 ALA A N 1
ATOM 826 C CA . ALA A 1 104 ? -5.013 9.775 20.763 1.00 86.06 104 ALA A CA 1
ATOM 827 C C . ALA A 1 104 ? -3.814 10.215 21.606 1.00 86.06 104 ALA A C 1
ATOM 829 O O . ALA A 1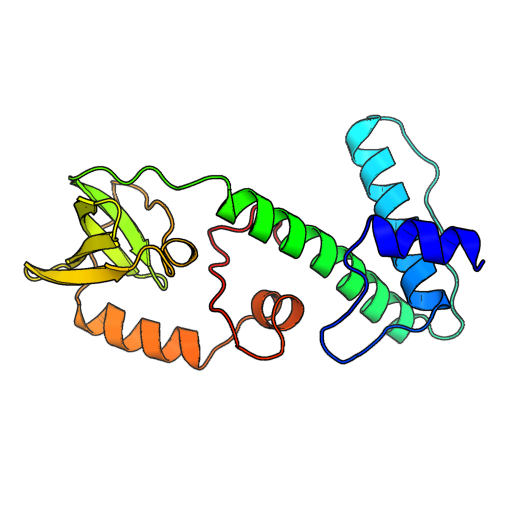 104 ? -3.854 11.269 22.240 1.00 86.06 104 ALA A O 1
ATOM 830 N N . SER A 1 105 ? -2.777 9.388 21.637 1.00 83.69 105 SER A N 1
ATOM 831 C CA . SER A 1 105 ? -1.505 9.663 22.301 1.00 83.69 105 SER A CA 1
ATOM 832 C C . SER A 1 105 ? -0.349 9.334 21.360 1.00 83.69 105 SER A C 1
ATOM 834 O O . SER A 1 105 ? -0.537 8.715 20.311 1.00 83.69 105 SER A O 1
ATOM 836 N N . ASP A 1 106 ? 0.873 9.685 21.757 1.00 79.75 106 ASP A N 1
ATOM 837 C CA . ASP A 1 106 ? 2.072 9.367 20.974 1.00 79.75 106 ASP A CA 1
ATOM 838 C C . ASP A 1 106 ? 2.337 7.860 20.839 1.00 79.75 106 ASP A C 1
ATOM 840 O O . ASP A 1 106 ? 3.086 7.442 19.956 1.00 79.75 106 ASP A O 1
ATOM 844 N N . GLN A 1 107 ? 1.724 7.039 21.697 1.00 81.25 107 GLN A N 1
ATOM 845 C CA . GLN A 1 107 ? 1.874 5.581 21.705 1.00 81.25 107 GLN A CA 1
ATOM 846 C C . GLN A 1 107 ? 0.812 4.875 20.850 1.00 81.25 107 GLN A C 1
ATOM 848 O O . GLN A 1 107 ? 1.029 3.758 20.371 1.00 81.25 107 GLN A O 1
ATOM 853 N N . GLY A 1 108 ? -0.346 5.504 20.642 1.00 85.06 108 GLY A N 1
ATOM 854 C CA . GLY A 1 108 ? -1.445 4.886 19.915 1.00 85.06 108 GLY A CA 1
ATOM 855 C C . GLY A 1 108 ? -2.771 5.621 20.050 1.00 85.06 108 GLY A C 1
ATOM 856 O O . GLY A 1 108 ? -2.860 6.715 20.601 1.00 85.06 108 GLY A O 1
ATOM 857 N N . VAL A 1 109 ? -3.820 4.999 19.523 1.00 89.00 109 VAL A N 1
ATOM 858 C CA . VAL A 1 109 ? -5.177 5.553 19.489 1.00 89.00 109 VAL A CA 1
ATOM 859 C C . VAL A 1 109 ? -6.154 4.529 20.049 1.00 89.00 109 VAL A C 1
ATOM 861 O O . VAL A 1 109 ? -6.112 3.362 19.658 1.00 89.00 109 VAL A O 1
ATOM 864 N N . ASN A 1 110 ? -7.047 4.967 20.936 1.00 91.00 110 ASN A N 1
ATOM 865 C CA . ASN A 1 110 ? -8.173 4.167 21.409 1.00 91.00 110 ASN A CA 1
ATOM 866 C C . ASN A 1 110 ? -9.399 4.407 20.533 1.00 91.00 110 ASN A C 1
ATOM 868 O O . ASN A 1 110 ? -9.843 5.546 20.348 1.00 91.00 110 ASN A O 1
ATOM 872 N N . LEU A 1 111 ? -9.944 3.315 20.010 1.00 91.56 111 LEU A N 1
ATOM 873 C CA . LEU A 1 111 ? -11.088 3.297 19.114 1.00 91.56 111 LEU A CA 1
ATOM 874 C C . LEU A 1 111 ? -12.292 2.655 19.799 1.00 91.56 111 LEU A C 1
ATOM 876 O O . LEU A 1 111 ? -12.185 1.539 20.292 1.00 91.56 111 LEU A O 1
ATOM 880 N N . MET A 1 112 ? -13.438 3.327 19.765 1.00 94.25 112 MET A N 1
ATOM 881 C CA . MET A 1 112 ? -14.717 2.823 20.257 1.00 94.25 112 MET A CA 1
ATOM 882 C C . MET A 1 112 ? -15.573 2.290 19.115 1.00 94.25 112 MET A C 1
ATOM 884 O O . MET A 1 112 ? -15.788 2.980 18.111 1.00 94.25 112 MET A O 1
ATOM 888 N N . PHE A 1 113 ? -16.127 1.100 19.303 1.00 93.06 113 PHE A N 1
ATOM 889 C CA . PHE A 1 113 ? -17.116 0.509 18.409 1.00 93.06 113 PHE A CA 1
ATOM 890 C C . PHE A 1 113 ? -18.542 0.701 18.939 1.00 93.06 113 PHE A C 1
ATOM 892 O O . PHE A 1 113 ? -18.782 1.140 20.066 1.00 93.06 113 PHE A O 1
ATOM 899 N N . LYS A 1 114 ? -19.528 0.396 18.094 1.00 88.81 114 LYS A N 1
ATOM 900 C CA . LYS A 1 114 ? -20.934 0.386 18.496 1.00 88.81 114 LYS A CA 1
ATOM 901 C C . LYS A 1 114 ? -21.135 -0.708 19.546 1.00 88.81 114 LYS A C 1
ATOM 903 O O . LYS A 1 114 ? -20.964 -1.877 19.220 1.00 88.81 114 LYS A O 1
ATOM 908 N N . GLY A 1 115 ? -21.546 -0.312 20.747 1.00 82.94 115 GLY A N 1
ATOM 909 C CA . GLY A 1 115 ? -21.622 -1.197 21.918 1.00 82.94 115 GLY A CA 1
ATOM 910 C C . GLY A 1 115 ? -20.755 -0.720 23.083 1.00 82.94 115 GLY A C 1
ATOM 911 O O . GLY A 1 115 ? -20.989 -1.133 24.213 1.00 82.94 115 GLY A O 1
ATOM 912 N N . GLY A 1 116 ? -19.837 0.221 22.831 1.00 84.88 116 GLY A N 1
ATOM 913 C CA . GLY A 1 116 ? -18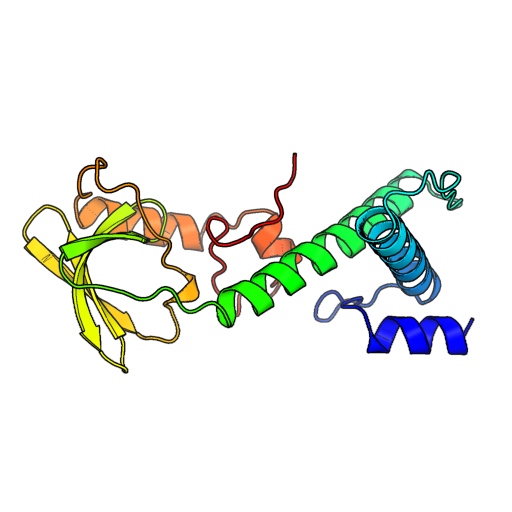.956 0.786 23.852 1.00 84.88 116 GLY A CA 1
ATOM 914 C C . GLY A 1 116 ? -17.660 0.000 24.041 1.00 84.88 116 GLY A C 1
ATOM 915 O O . GLY A 1 116 ? -16.871 0.359 24.905 1.00 84.88 116 GLY A O 1
ATOM 916 N N . GLU A 1 117 ? -17.405 -1.046 23.246 1.00 90.69 117 GLU A N 1
ATOM 917 C CA . GLU A 1 117 ? -16.125 -1.746 23.301 1.00 90.69 117 GLU A CA 1
ATOM 918 C C . GLU A 1 117 ? -14.993 -0.879 22.741 1.00 90.69 117 GLU A C 1
ATOM 920 O O . GLU A 1 117 ? -15.111 -0.285 21.662 1.00 90.69 117 GLU A O 1
ATOM 925 N N . GLU A 1 118 ? -13.873 -0.857 23.464 1.00 91.06 118 GLU A N 1
ATOM 926 C CA . GLU A 1 118 ? -12.687 -0.080 23.121 1.00 91.06 118 GLU A CA 1
ATOM 927 C C . GLU A 1 118 ? -11.540 -0.975 22.643 1.00 91.06 118 GLU A C 1
ATOM 929 O O . GLU A 1 118 ? -11.305 -2.068 23.161 1.00 91.06 118 GLU A O 1
ATOM 934 N N . VAL A 1 119 ? -10.795 -0.497 21.647 1.00 90.38 119 VAL A N 1
ATOM 935 C CA . VAL A 1 119 ? -9.620 -1.172 21.094 1.00 90.38 119 VAL A CA 1
ATOM 936 C C . VAL A 1 119 ? -8.469 -0.186 21.001 1.00 90.38 119 VAL A C 1
ATOM 938 O O . VAL A 1 119 ? -8.558 0.815 20.288 1.00 90.38 119 VAL A O 1
ATOM 941 N N . PHE A 1 120 ? -7.357 -0.510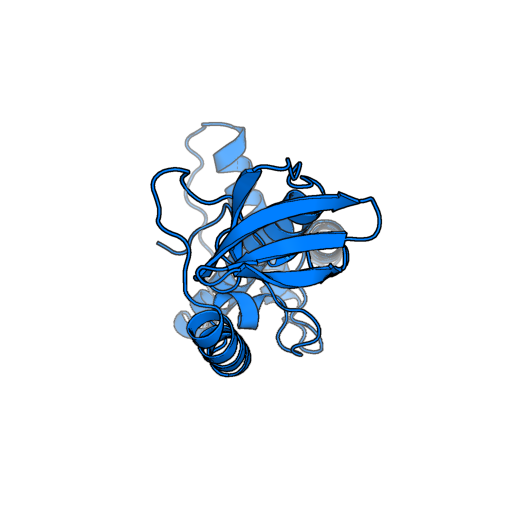 21.657 1.00 89.00 120 PHE A N 1
ATOM 942 C CA . PHE A 1 120 ? -6.114 0.237 21.512 1.00 89.00 120 PHE A CA 1
ATOM 943 C C . PHE A 1 120 ? -5.361 -0.203 20.253 1.00 89.00 120 PHE A C 1
ATOM 945 O O . PHE A 1 120 ? -5.074 -1.389 20.063 1.00 89.00 120 PHE A O 1
ATOM 952 N N . ILE A 1 121 ? -5.007 0.760 19.404 1.00 86.06 121 ILE A N 1
ATOM 953 C CA . ILE A 1 121 ? -4.169 0.554 18.224 1.00 86.06 121 ILE A CA 1
ATOM 954 C C . ILE A 1 121 ? -2.843 1.284 18.413 1.00 86.06 121 ILE A C 1
ATOM 956 O O . ILE A 1 121 ? -2.796 2.512 18.487 1.00 86.06 121 ILE A O 1
ATOM 960 N N . ASN A 1 122 ? -1.756 0.512 18.444 1.00 85.44 122 ASN A N 1
ATOM 961 C CA . ASN A 1 122 ? -0.396 1.040 18.516 1.00 85.44 122 ASN A CA 1
ATOM 962 C C . ASN A 1 122 ? -0.078 1.915 17.288 1.00 85.44 122 ASN A C 1
ATOM 964 O O . ASN A 1 122 ? -0.531 1.623 16.177 1.00 85.44 122 ASN A O 1
ATOM 968 N N . LYS A 1 123 ? 0.751 2.946 17.481 1.00 80.12 123 LYS A N 1
ATOM 969 C CA . LYS A 1 123 ? 1.278 3.819 16.422 1.00 80.12 123 LYS A CA 1
ATOM 970 C C . LYS A 1 123 ? 1.853 3.075 15.214 1.00 80.12 123 LYS A C 1
ATOM 972 O O . LYS A 1 123 ? 1.636 3.500 14.083 1.00 80.12 123 LYS A O 1
ATOM 977 N N . LEU A 1 124 ? 2.493 1.924 15.429 1.00 76.19 124 LEU A N 1
ATOM 978 C CA . LEU A 1 124 ? 3.014 1.056 14.361 1.00 76.19 124 LEU A CA 1
ATOM 979 C C . LEU A 1 124 ? 1.938 0.571 13.375 1.00 76.19 124 LEU A C 1
ATOM 981 O O . LEU A 1 124 ? 2.254 0.127 12.275 1.00 76.19 124 LEU A O 1
ATOM 985 N N . HIS A 1 125 ? 0.666 0.626 13.763 1.00 78.06 125 HIS A N 1
ATOM 986 C CA . HIS A 1 125 ? -0.464 0.168 12.963 1.00 78.06 125 HIS A CA 1
ATOM 987 C C . HIS A 1 125 ? -1.378 1.307 12.506 1.00 78.06 125 HIS A C 1
ATOM 989 O O . HIS A 1 125 ? -2.461 1.036 11.991 1.00 78.06 125 HIS A O 1
ATOM 995 N N . TRP A 1 126 ? -0.972 2.570 12.659 1.00 78.56 126 TRP A N 1
ATOM 996 C CA . TRP A 1 126 ? -1.767 3.712 12.196 1.00 78.56 126 TRP A CA 1
ATOM 997 C C . TRP A 1 126 ? -1.963 3.734 10.684 1.00 78.56 126 TRP A C 1
ATOM 999 O O . TRP A 1 126 ? -3.013 4.169 10.224 1.00 78.56 126 TRP A O 1
ATOM 1009 N N . SER A 1 127 ? -1.022 3.176 9.920 1.00 73.88 127 SER A N 1
ATOM 1010 C CA . SER A 1 127 ? -1.166 2.982 8.474 1.00 73.88 127 SER A CA 1
ATOM 1011 C C . SER A 1 127 ? -2.369 2.107 8.097 1.00 73.88 127 SER A C 1
ATOM 1013 O O . SER A 1 127 ? -2.833 2.179 6.963 1.00 73.88 127 SER A O 1
ATOM 1015 N N . ASN A 1 128 ? -2.916 1.324 9.038 1.00 77.94 128 ASN A N 1
ATOM 1016 C CA . ASN A 1 128 ? -4.118 0.511 8.835 1.00 77.94 128 ASN A CA 1
ATOM 1017 C C . ASN A 1 128 ? -5.431 1.275 9.049 1.00 77.94 128 ASN A C 1
ATOM 1019 O O . ASN A 1 128 ? -6.507 0.701 8.876 1.00 77.94 128 ASN A O 1
ATOM 1023 N N . ILE A 1 129 ? -5.345 2.538 9.461 1.00 82.69 129 ILE A N 1
ATOM 1024 C CA . ILE A 1 129 ? -6.486 3.390 9.768 1.00 82.69 129 ILE A CA 1
ATOM 1025 C C . ILE A 1 129 ? -6.591 4.457 8.678 1.00 82.69 129 ILE A C 1
ATOM 1027 O O . ILE A 1 129 ? -5.582 5.024 8.269 1.00 82.69 129 ILE A O 1
ATOM 1031 N N . SER A 1 130 ? -7.801 4.732 8.205 1.00 83.94 130 SER A N 1
ATOM 1032 C CA . SER A 1 130 ? -8.116 5.839 7.298 1.00 83.94 130 SER A CA 1
ATOM 1033 C C . SER A 1 130 ? -9.208 6.723 7.904 1.00 83.94 130 SER A C 1
ATOM 1035 O O . SER A 1 130 ? -9.922 6.318 8.827 1.00 83.94 130 SER A O 1
ATOM 1037 N N . LEU A 1 131 ? -9.346 7.961 7.430 1.00 84.69 131 LEU A N 1
ATOM 1038 C CA . LEU A 1 131 ? -10.442 8.826 7.871 1.00 84.69 131 LEU A CA 1
ATOM 1039 C C . LEU A 1 131 ? -11.766 8.348 7.269 1.00 84.69 131 LEU A C 1
ATOM 1041 O O . LEU A 1 131 ? -11.849 8.071 6.075 1.00 84.69 131 LEU A O 1
ATOM 1045 N N . ALA A 1 132 ? -12.809 8.263 8.094 1.00 84.12 132 ALA A N 1
ATOM 1046 C CA . ALA A 1 132 ? -14.147 7.911 7.633 1.00 84.12 132 ALA A CA 1
ATOM 1047 C C . ALA A 1 132 ? -15.028 9.159 7.509 1.00 84.12 132 ALA A C 1
ATOM 1049 O O . ALA A 1 132 ? -14.858 10.135 8.240 1.00 84.12 132 ALA A O 1
ATOM 1050 N N . ASP A 1 133 ? -16.016 9.100 6.613 1.00 83.44 133 ASP A N 1
ATOM 1051 C CA . ASP A 1 133 ? -17.069 10.114 6.546 1.00 83.44 133 ASP A CA 1
ATOM 1052 C C . ASP A 1 133 ? -17.809 10.182 7.905 1.00 83.44 133 ASP A C 1
ATOM 1054 O O . ASP A 1 133 ? -18.287 9.145 8.391 1.00 83.44 133 ASP A O 1
ATOM 1058 N N . PRO A 1 134 ? -17.929 11.377 8.520 1.00 81.12 134 PRO A N 1
ATOM 1059 C CA . PRO A 1 134 ? -18.633 11.577 9.786 1.00 81.12 134 PRO A CA 1
ATOM 1060 C C . PRO A 1 134 ? -20.070 11.043 9.808 1.00 81.12 134 PRO A C 1
ATOM 1062 O O . PRO A 1 134 ? -20.567 10.681 10.871 1.00 81.12 134 PRO A O 1
ATOM 1065 N N . LYS A 1 135 ? -20.744 10.977 8.652 1.00 85.12 135 LYS A N 1
ATOM 1066 C CA . LYS A 1 135 ? -22.135 10.511 8.534 1.00 85.12 135 LYS A CA 1
ATOM 1067 C C . LYS A 1 135 ? -22.284 9.001 8.688 1.00 85.12 135 LYS A C 1
ATOM 1069 O O . LYS A 1 135 ? -23.399 8.516 8.880 1.00 85.12 135 LYS A O 1
ATOM 1074 N N . ARG A 1 136 ? -21.200 8.233 8.557 1.00 85.62 136 ARG A N 1
ATOM 1075 C CA . ARG A 1 136 ? -21.290 6.774 8.615 1.00 85.62 136 ARG A CA 1
ATOM 1076 C C . ARG A 1 136 ? -21.415 6.284 10.058 1.00 85.62 136 ARG A C 1
ATOM 1078 O O . ARG A 1 136 ? -20.763 6.782 10.971 1.00 85.62 136 ARG A O 1
ATOM 1085 N N . VAL A 1 137 ? -22.254 5.270 10.241 1.00 88.81 137 VAL A N 1
ATOM 1086 C CA . VAL A 1 137 ? -22.569 4.693 11.553 1.00 88.81 137 VAL A CA 1
ATOM 1087 C C . VAL A 1 137 ? -21.449 3.765 12.022 1.00 88.81 137 VAL A C 1
ATOM 1089 O O . VAL A 1 137 ? -20.885 3.013 11.228 1.00 88.81 137 VAL A O 1
ATOM 1092 N N . LEU A 1 138 ? -21.176 3.785 13.328 1.00 91.69 138 LEU A N 1
ATOM 1093 C CA . LEU A 1 138 ? -20.225 2.884 13.976 1.00 91.69 138 LEU A CA 1
ATOM 1094 C C . LEU A 1 138 ? -20.611 1.414 13.768 1.00 91.69 138 LEU A C 1
ATOM 1096 O O . LEU A 1 138 ? -21.779 1.029 13.888 1.00 91.69 138 LEU A O 1
ATOM 1100 N N . ASN A 1 139 ? -19.612 0.583 13.487 1.00 92.44 139 ASN A N 1
ATOM 1101 C CA . ASN A 1 139 ? -19.794 -0.858 13.364 1.00 92.44 139 ASN A CA 1
ATOM 1102 C C . ASN A 1 139 ? -19.739 -1.541 14.736 1.00 92.44 139 ASN A C 1
ATOM 1104 O O . ASN A 1 139 ? -19.132 -1.022 15.667 1.00 92.44 139 ASN A O 1
ATOM 1108 N N . LEU A 1 140 ? -20.368 -2.715 14.849 1.00 91.38 140 LEU A N 1
ATOM 1109 C CA . LEU A 1 140 ? -20.249 -3.572 16.032 1.00 91.38 140 LEU A CA 1
ATOM 1110 C C . LEU A 1 140 ? -18.827 -4.132 16.141 1.00 91.38 140 LEU A C 1
ATOM 1112 O O . LEU A 1 140 ? -18.218 -4.470 15.121 1.00 91.38 140 LEU A O 1
ATOM 1116 N N . TYR A 1 141 ? -18.339 -4.317 17.367 1.00 89.25 141 TYR A N 1
ATOM 1117 C CA . TYR A 1 141 ? -17.014 -4.891 17.609 1.00 89.25 141 TYR A CA 1
ATOM 1118 C C . TYR A 1 141 ? -16.855 -6.305 17.019 1.00 89.25 141 TYR A C 1
ATOM 1120 O O . TYR A 1 141 ? -15.818 -6.631 16.439 1.00 89.25 141 TYR A O 1
ATOM 1128 N N . LYS A 1 142 ? -17.919 -7.121 17.051 1.00 90.69 142 LYS A N 1
ATOM 1129 C CA . LYS A 1 142 ? -17.942 -8.451 16.417 1.00 90.69 142 LYS A CA 1
ATOM 1130 C C . LYS A 1 142 ? -17.563 -8.399 14.929 1.00 90.69 142 LYS A C 1
ATOM 1132 O O . LYS A 1 142 ? -16.722 -9.178 14.485 1.00 90.69 142 LYS A O 1
ATOM 1137 N N . ASN A 1 143 ? -18.098 -7.424 14.189 1.00 89.50 143 ASN A N 1
ATOM 1138 C CA . ASN A 1 143 ? -17.799 -7.257 12.764 1.00 89.50 143 ASN A CA 1
ATOM 1139 C C . ASN A 1 143 ? -16.330 -6.877 12.543 1.00 89.50 143 ASN A C 1
ATOM 1141 O O . ASN A 1 143 ? -15.731 -7.286 11.555 1.00 89.50 143 ASN A O 1
ATOM 1145 N N . TYR A 1 144 ? -15.735 -6.096 13.449 1.00 88.88 144 TYR A N 1
ATOM 1146 C CA . TYR A 1 144 ? -14.308 -5.781 13.388 1.00 88.88 144 TYR A CA 1
ATOM 1147 C C . TYR A 1 144 ? -13.440 -7.034 13.552 1.00 88.88 144 TYR A C 1
ATOM 1149 O O . TYR A 1 144 ? -12.484 -7.196 12.797 1.00 88.88 144 TYR A O 1
ATOM 1157 N N . ILE A 1 145 ? -13.774 -7.941 14.476 1.00 88.19 145 ILE A N 1
ATOM 1158 C CA . ILE A 1 145 ? -13.028 -9.198 14.652 1.00 88.19 145 ILE A CA 1
ATOM 1159 C C . ILE A 1 145 ? -13.095 -10.054 13.381 1.00 88.19 145 ILE A C 1
ATOM 1161 O O . ILE A 1 145 ? -12.060 -10.528 12.905 1.00 88.19 145 ILE A O 1
ATOM 1165 N N . GLU A 1 146 ? -14.296 -10.230 12.827 1.00 89.44 146 GLU A N 1
ATOM 1166 C CA . GLU A 1 146 ? -14.522 -11.013 11.608 1.00 89.44 146 GLU A CA 1
ATOM 1167 C C . GLU A 1 146 ? -13.763 -10.408 10.421 1.00 89.44 146 GLU A C 1
ATOM 1169 O O . GLU A 1 146 ? -12.902 -11.073 9.840 1.00 89.44 146 GLU A O 1
ATOM 1174 N N . LYS A 1 147 ? -13.954 -9.111 10.147 1.00 85.81 147 LYS A N 1
ATOM 1175 C CA . LYS A 1 147 ? -13.266 -8.428 9.043 1.00 85.81 147 LYS A CA 1
ATOM 1176 C C . LYS A 1 147 ? -11.756 -8.376 9.211 1.00 85.81 147 LYS A C 1
ATOM 1178 O O . LYS A 1 147 ? -11.033 -8.485 8.230 1.00 85.81 147 LYS A O 1
ATOM 1183 N N . LYS A 1 148 ? -11.240 -8.249 10.435 1.00 85.50 148 LYS A N 1
ATOM 1184 C CA . LYS A 1 148 ? -9.794 -8.322 10.691 1.00 85.50 148 LYS A CA 1
ATOM 1185 C C . LYS A 1 148 ? -9.230 -9.692 10.310 1.00 85.50 148 LYS A C 1
ATOM 1187 O O . LYS A 1 148 ? -8.111 -9.772 9.801 1.00 85.50 148 LYS A O 1
ATOM 1192 N N . ARG A 1 149 ? -9.981 -10.771 10.554 1.00 84.75 149 ARG A N 1
ATOM 1193 C CA . ARG A 1 149 ? -9.593 -12.131 10.156 1.00 84.75 149 ARG A CA 1
ATOM 1194 C C . ARG A 1 149 ? -9.662 -12.302 8.640 1.00 84.75 149 ARG A C 1
ATOM 1196 O O . ARG A 1 149 ? -8.714 -12.822 8.057 1.00 84.75 149 ARG A O 1
ATOM 1203 N N . GLU A 1 150 ? -10.727 -11.810 8.013 1.00 84.50 150 GLU A N 1
ATOM 1204 C CA . GLU A 1 150 ? -10.886 -11.809 6.555 1.00 84.50 150 GLU A CA 1
ATOM 1205 C C . GLU A 1 150 ? -9.786 -11.008 5.863 1.00 84.50 150 GLU A C 1
ATOM 1207 O O . GLU A 1 150 ? -9.194 -11.499 4.914 1.00 84.50 150 GLU A O 1
ATOM 1212 N N . TYR A 1 151 ? -9.439 -9.826 6.372 1.00 79.50 151 TYR A N 1
ATOM 1213 C CA . TYR A 1 151 ? -8.385 -8.982 5.808 1.00 79.50 151 TYR A CA 1
ATOM 1214 C C . TYR A 1 151 ? -7.016 -9.672 5.826 1.00 79.50 151 TYR A C 1
ATOM 1216 O O . TYR A 1 151 ? -6.221 -9.524 4.901 1.00 79.50 151 TYR A O 1
ATOM 1224 N N . ARG A 1 152 ? -6.744 -10.459 6.876 1.00 76.56 152 ARG A N 1
ATOM 1225 C CA . ARG A 1 152 ? -5.524 -11.272 6.974 1.00 76.56 152 ARG A CA 1
ATOM 1226 C C . ARG A 1 152 ? -5.530 -12.449 5.998 1.00 76.56 152 ARG A C 1
ATOM 1228 O O . ARG A 1 152 ? -4.485 -12.763 5.446 1.00 76.56 152 ARG A O 1
ATOM 1235 N N . ALA A 1 153 ? -6.679 -13.089 5.784 1.00 78.62 153 ALA A N 1
ATOM 1236 C CA . ALA A 1 153 ? -6.800 -14.241 4.888 1.00 78.62 153 ALA A CA 1
ATOM 1237 C C . ALA A 1 153 ? -6.906 -13.846 3.399 1.00 78.62 153 ALA A C 1
ATOM 1239 O O . ALA A 1 153 ? -6.399 -14.540 2.521 1.00 78.62 153 ALA A O 1
ATOM 1240 N N . GLY A 1 154 ? -7.568 -12.728 3.108 1.00 71.94 154 GLY A N 1
ATOM 1241 C CA . GLY A 1 154 ? -7.958 -12.267 1.779 1.00 71.94 154 GLY A CA 1
ATOM 1242 C C . GLY A 1 154 ? -7.113 -11.096 1.298 1.00 71.94 154 GLY A C 1
ATOM 1243 O O . GLY A 1 154 ? -7.612 -9.984 1.132 1.00 71.94 154 GLY A O 1
ATOM 1244 N N . ARG A 1 155 ? -5.822 -11.336 1.053 1.00 69.31 155 ARG A N 1
ATOM 1245 C CA . ARG A 1 155 ? -4.926 -10.300 0.524 1.00 69.31 155 ARG A CA 1
ATOM 1246 C C . ARG A 1 155 ? -5.324 -9.881 -0.888 1.00 69.31 155 ARG A C 1
ATOM 1248 O O . ARG A 1 155 ? -5.349 -10.695 -1.817 1.00 69.31 155 ARG A O 1
ATOM 1255 N N . ASN A 1 156 ? -5.552 -8.585 -1.057 1.00 72.88 156 ASN A N 1
ATOM 1256 C CA . ASN A 1 156 ? -5.782 -7.971 -2.359 1.00 72.88 156 ASN A CA 1
ATOM 1257 C C . ASN A 1 156 ? -4.503 -7.967 -3.223 1.00 72.88 156 ASN A C 1
ATOM 1259 O O . ASN A 1 156 ? -3.381 -8.077 -2.718 1.00 72.88 156 ASN A O 1
ATOM 1263 N N . SER A 1 157 ? -4.664 -7.815 -4.537 1.00 75.50 157 SER A N 1
ATOM 1264 C CA . SER A 1 157 ? -3.553 -7.855 -5.498 1.00 75.50 157 SER A CA 1
ATOM 1265 C C . SER A 1 157 ? -2.493 -6.775 -5.254 1.00 75.50 157 SER A C 1
ATOM 1267 O O . SER A 1 157 ? -1.310 -7.049 -5.412 1.00 75.50 157 SER A O 1
ATOM 1269 N N . ILE A 1 158 ? -2.883 -5.578 -4.799 1.00 76.38 158 ILE A N 1
ATOM 1270 C CA . ILE A 1 158 ? -1.948 -4.471 -4.525 1.00 76.38 158 ILE A CA 1
ATOM 1271 C C . ILE A 1 158 ? -1.017 -4.817 -3.359 1.00 76.38 158 ILE A C 1
ATOM 1273 O O . ILE A 1 158 ? 0.199 -4.681 -3.466 1.00 76.38 158 ILE A O 1
ATOM 1277 N N . SER A 1 159 ? -1.571 -5.346 -2.267 1.00 73.38 159 SER A N 1
ATOM 1278 C CA . SER A 1 159 ? -0.788 -5.780 -1.111 1.00 73.38 159 SER A CA 1
ATOM 1279 C C . SER A 1 159 ? 0.196 -6.887 -1.484 1.00 73.38 159 SER A C 1
ATOM 1281 O O . SER A 1 159 ? 1.313 -6.893 -0.973 1.00 73.38 159 SER A O 1
ATOM 1283 N 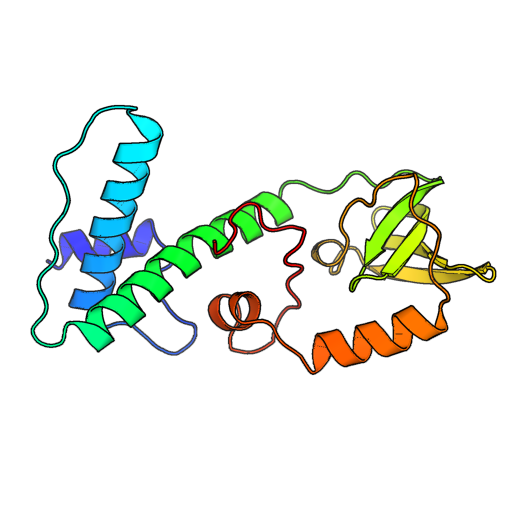N . LYS A 1 160 ? -0.190 -7.789 -2.401 1.00 75.00 160 LYS A N 1
ATOM 1284 C CA . LYS A 1 160 ? 0.677 -8.851 -2.936 1.00 75.00 160 LYS A CA 1
ATOM 1285 C C . LYS A 1 160 ? 1.823 -8.299 -3.788 1.00 75.00 160 LYS A C 1
ATOM 1287 O O . LYS A 1 160 ? 2.912 -8.860 -3.746 1.00 75.00 160 LYS A O 1
ATOM 1292 N N . ILE A 1 161 ? 1.589 -7.218 -4.536 1.00 75.44 161 ILE A N 1
ATOM 1293 C CA . ILE A 1 161 ? 2.616 -6.535 -5.341 1.00 75.44 161 ILE A CA 1
ATOM 1294 C C . ILE A 1 161 ? 3.623 -5.804 -4.443 1.00 75.44 161 ILE A C 1
ATOM 1296 O O . ILE A 1 161 ? 4.827 -5.858 -4.695 1.00 75.44 161 ILE A O 1
ATOM 1300 N N . LEU A 1 162 ?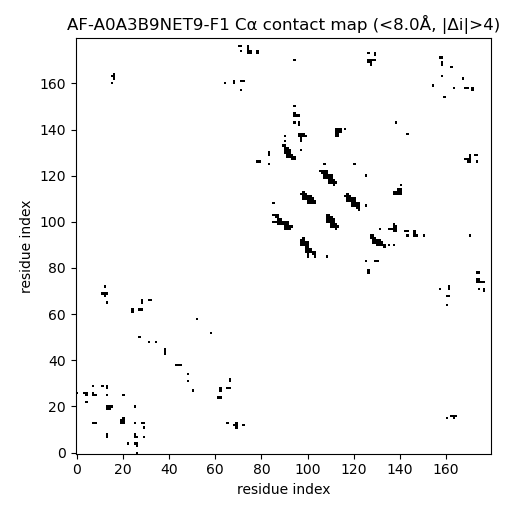 3.133 -5.115 -3.411 1.00 76.12 162 LEU A N 1
ATOM 1301 C CA . LEU A 1 162 ? 3.959 -4.300 -2.522 1.00 76.12 162 LEU A CA 1
ATOM 1302 C C . LEU A 1 162 ? 4.825 -5.134 -1.576 1.00 76.12 162 LEU A C 1
ATOM 1304 O O . LEU A 1 162 ? 6.037 -4.936 -1.532 1.00 76.12 162 LEU A O 1
ATOM 1308 N N . GLU A 1 163 ? 4.207 -6.066 -0.851 1.00 75.88 163 GLU A N 1
ATOM 1309 C CA . GLU A 1 163 ? 4.856 -6.816 0.226 1.00 75.88 163 GLU A CA 1
ATOM 1310 C C . GLU A 1 163 ? 4.572 -8.317 0.084 1.00 75.88 163 GLU A C 1
ATOM 1312 O O . GLU A 1 163 ? 3.794 -8.888 0.848 1.00 75.88 163 GLU A O 1
ATOM 1317 N N . PRO A 1 164 ? 5.150 -9.009 -0.910 1.00 66.62 164 PRO A N 1
ATOM 1318 C CA . PRO A 1 164 ? 4.821 -10.407 -1.190 1.00 66.62 164 PRO A CA 1
ATOM 1319 C C . PRO A 1 164 ? 5.043 -11.344 0.010 1.00 66.62 164 PRO A C 1
ATOM 1321 O O . PRO A 1 164 ? 4.332 -12.341 0.109 1.00 66.62 164 PRO A O 1
ATOM 1324 N N . LYS A 1 165 ? 5.947 -10.999 0.942 1.00 67.12 165 LYS A N 1
ATOM 1325 C CA . LYS A 1 165 ? 6.312 -11.807 2.121 1.00 67.12 165 LYS A CA 1
ATOM 1326 C C . LYS A 1 165 ? 5.428 -11.619 3.357 1.00 67.12 165 LYS A C 1
ATOM 1328 O O . LYS A 1 165 ? 5.689 -12.262 4.365 1.00 67.12 165 LYS A O 1
ATOM 1333 N N . GLU A 1 166 ? 4.407 -10.765 3.302 1.00 65.56 166 GLU A N 1
ATOM 1334 C CA . GLU A 1 166 ? 3.433 -10.602 4.403 1.00 65.56 166 GLU A CA 1
ATOM 1335 C C . GLU A 1 166 ? 4.004 -9.999 5.687 1.00 65.56 166 GLU A C 1
ATOM 1337 O O . GLU A 1 166 ? 3.395 -10.115 6.749 1.00 65.56 166 GLU A O 1
ATOM 1342 N N . SER A 1 167 ? 5.140 -9.304 5.606 1.00 63.03 167 SER A N 1
ATOM 1343 C CA . SER A 1 167 ? 5.729 -8.684 6.794 1.00 63.03 167 SER A CA 1
ATOM 1344 C C . SER A 1 167 ? 4.903 -7.499 7.321 1.00 63.03 167 SER A C 1
ATOM 1346 O O . SER A 1 167 ? 4.955 -7.203 8.516 1.00 63.03 167 SER A O 1
ATOM 1348 N N . VAL A 1 168 ? 4.103 -6.846 6.463 1.00 66.94 168 VAL A N 1
ATOM 1349 C CA . VAL A 1 168 ? 3.311 -5.656 6.813 1.00 66.94 168 VAL A CA 1
ATOM 1350 C C . VAL A 1 168 ? 1.904 -5.704 6.210 1.00 66.94 168 VAL A C 1
ATOM 1352 O O . VAL A 1 168 ? 1.687 -6.173 5.092 1.00 66.94 168 VAL A O 1
ATOM 1355 N N . VAL A 1 169 ? 0.931 -5.183 6.962 1.00 70.25 169 VAL A N 1
ATOM 1356 C CA . VAL A 1 169 ? -0.451 -4.986 6.509 1.00 70.25 169 VAL A CA 1
ATOM 1357 C C . VAL A 1 169 ? -0.564 -3.618 5.838 1.00 70.25 169 VAL A C 1
ATOM 1359 O O . VAL A 1 169 ? -0.171 -2.612 6.418 1.00 70.25 169 VAL A O 1
ATOM 1362 N N . ILE A 1 170 ? -1.092 -3.587 4.613 1.00 69.69 170 ILE A N 1
ATOM 1363 C CA . ILE A 1 170 ? -1.214 -2.366 3.806 1.00 69.69 170 ILE A CA 1
ATOM 1364 C C . ILE A 1 170 ? -2.686 -2.020 3.667 1.00 69.69 170 ILE A C 1
ATOM 1366 O O . ILE A 1 170 ? -3.444 -2.856 3.176 1.00 69.69 170 ILE A O 1
ATOM 1370 N N . ASN A 1 171 ? -3.085 -0.812 4.063 1.00 72.75 171 ASN A N 1
ATOM 1371 C CA . ASN A 1 171 ? -4.430 -0.288 3.837 1.00 72.75 171 ASN A CA 1
ATOM 1372 C C . ASN A 1 171 ? -4.526 0.372 2.460 1.00 72.75 171 ASN A C 1
ATOM 1374 O O . ASN A 1 171 ? -3.855 1.367 2.204 1.00 72.75 171 ASN A O 1
ATOM 1378 N N . GLN A 1 172 ? -5.371 -0.169 1.584 1.00 69.62 172 GLN A N 1
ATOM 1379 C CA . GLN A 1 172 ? -5.561 0.376 0.236 1.00 69.62 172 GLN A CA 1
ATOM 1380 C C . GLN A 1 172 ? -6.281 1.720 0.223 1.00 69.62 172 GLN A C 1
ATOM 1382 O O . GLN A 1 172 ? -6.043 2.509 -0.683 1.00 69.62 172 GLN A O 1
ATOM 1387 N N . ASP A 1 173 ? -7.135 1.991 1.214 1.00 70.12 173 ASP A N 1
ATOM 1388 C CA . ASP A 1 173 ? -7.845 3.273 1.301 1.00 70.12 173 ASP A CA 1
ATOM 1389 C C . ASP A 1 173 ? -6.874 4.447 1.497 1.00 70.12 173 ASP A C 1
ATOM 1391 O O . ASP A 1 173 ? -7.229 5.594 1.242 1.00 70.12 173 ASP A O 1
ATOM 1395 N N . ASN A 1 174 ? -5.652 4.141 1.941 1.00 72.44 174 ASN A N 1
ATOM 1396 C CA . ASN A 1 174 ? -4.563 5.086 2.126 1.00 72.44 174 ASN A CA 1
ATOM 1397 C C . ASN A 1 174 ? -3.615 5.140 0.917 1.00 72.44 174 ASN A C 1
ATOM 1399 O O . ASN A 1 174 ? -2.529 5.679 1.061 1.00 72.44 174 ASN A O 1
ATOM 1403 N N . LEU A 1 175 ? -3.953 4.550 -0.234 1.00 73.12 175 LEU A N 1
ATOM 1404 C CA . LEU A 1 175 ? -3.163 4.671 -1.463 1.00 73.12 175 LEU A CA 1
ATOM 1405 C C . LEU A 1 175 ? -3.869 5.631 -2.426 1.00 73.12 175 LEU A C 1
ATOM 1407 O O . LEU A 1 175 ? -5.050 5.457 -2.736 1.00 73.12 175 LEU A O 1
ATOM 1411 N N . ASP A 1 176 ? -3.136 6.640 -2.896 1.00 72.88 176 ASP A N 1
ATOM 1412 C CA . ASP A 1 176 ? -3.663 7.657 -3.813 1.00 72.88 176 ASP A CA 1
ATOM 1413 C C . ASP A 1 176 ? -3.819 7.088 -5.235 1.00 72.88 176 ASP A C 1
ATOM 1415 O O . ASP A 1 176 ? -4.804 7.361 -5.932 1.00 72.88 176 ASP A O 1
ATOM 1419 N N . SER A 1 177 ? -2.885 6.236 -5.655 1.00 72.81 177 SER A N 1
ATOM 1420 C CA . SER A 1 177 ? -2.938 5.521 -6.924 1.00 72.81 177 SER A CA 1
ATOM 1421 C C . SER A 1 177 ? -4.001 4.431 -6.864 1.00 72.81 177 SER A C 1
ATOM 1423 O O . SER A 1 177 ? -4.030 3.593 -5.961 1.00 72.81 177 SER A O 1
ATOM 1425 N N . LYS A 1 178 ? -4.868 4.397 -7.877 1.00 60.81 178 LYS A N 1
ATOM 1426 C CA . LYS A 1 178 ? -5.898 3.366 -8.038 1.00 60.81 178 LYS A CA 1
ATOM 1427 C C . LYS A 1 178 ? -5.657 2.595 -9.326 1.00 60.81 178 LYS A C 1
ATOM 1429 O O . LYS A 1 178 ? -5.316 3.182 -10.350 1.00 60.81 178 LYS A O 1
ATOM 1434 N N . VAL A 1 179 ? -5.851 1.278 -9.272 1.00 55.41 179 VAL A N 1
ATOM 1435 C CA . VAL A 1 179 ? -6.021 0.477 -10.490 1.00 55.41 179 VAL A CA 1
ATOM 1436 C C . VAL A 1 179 ? -7.420 0.797 -11.015 1.00 55.41 179 VAL A C 1
ATOM 1438 O O . VAL A 1 179 ? -8.385 0.602 -10.276 1.00 55.41 179 VAL A O 1
ATOM 1441 N N . ILE A 1 180 ? -7.505 1.360 -12.223 1.00 37.78 180 ILE A N 1
ATOM 1442 C CA . ILE A 1 180 ? -8.770 1.593 -12.943 1.00 37.78 180 ILE A CA 1
ATOM 1443 C C . ILE A 1 180 ? -9.305 0.254 -13.448 1.00 37.78 180 ILE A C 1
ATOM 1445 O O . ILE A 1 180 ? -8.482 -0.529 -13.977 1.00 37.78 180 ILE A O 1
#

Nearest PDB structures (foldseek):
  8jwe-assembly1_A  TM=3.497E-01  e=1.503E-02  Arabidopsis thaliana
  8tdl-assembly1_A  TM=3.445E-01  e=6.584E-02  Arabidopsis thalia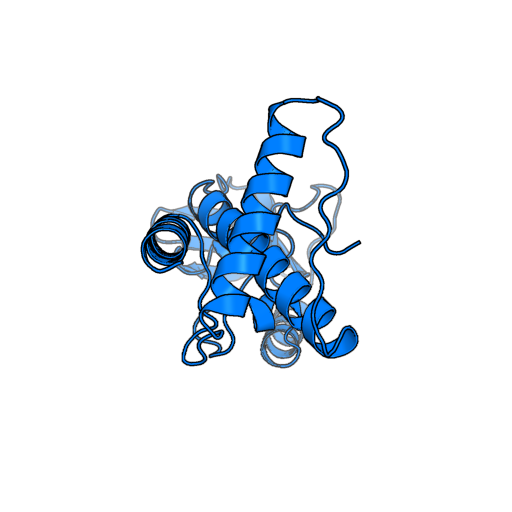na
  7ux1-assembly1_A  TM=3.319E-01  e=7.002E-02  Escherichia coli K-12
  8tdk-assembly1_A  TM=3.984E-01  e=2.713E-01  Arabidopsis thaliana
  8tdm-assembly1_A  TM=3.718E-01  e=2.713E-01  Arabidopsis thaliana

Foldseek 3Di:
DVVLLVVQVVPFDQQQVVDHDDSVLSSLLSVVLVVVVCCVPVVDPDDDDDDDDPDPVVSVVSSVLRNLQRQQVVLLVVLLVVQDPDDAQFWKAALNFIWGWHDQDPQFTWTAAPPGDIDTDGPLCSQRIGGDDPPDHGHHVVVVVVSVVCQLVPPDPSCCSHCVPPPDRHHPVSRPDDDD

Secondary structure (DSSP, 8-state):
-HHHHHHHHHHS--EETTEE--HHHHHHHHHHHHHHHHHHHH---PPPP----SSHHHHHHHHHHHHHHHHHHHHHHHHHHS-----TT-EEEETTEEEEEEEEETTEEEEEPBTS-EEEEEGGGGGGEEEPPTTSPPPBHHHHHHHHHHHHHS--HHHHHH-TT-SS---GGG-S----

Solvent-accessible surface area (backbone atoms only — not comparable to full-atom values): 10574 Å² total; per-residue (Å²): 108,70,66,59,39,52,55,34,62,75,77,45,65,63,62,58,82,94,47,72,59,52,71,69,54,38,37,51,32,38,53,52,49,54,50,50,52,50,46,70,73,61,79,51,92,70,81,85,87,84,86,90,58,97,52,58,69,64,47,52,50,57,42,50,51,41,48,51,36,37,51,52,50,50,28,50,54,54,43,67,69,54,67,80,82,76,49,64,74,38,40,29,28,42,68,91,31,34,26,31,30,63,47,66,56,95,64,26,36,32,31,34,25,45,88,71,53,74,45,81,42,48,53,94,52,47,67,42,48,40,86,39,67,79,88,62,73,58,31,44,56,69,57,44,56,52,34,49,52,45,55,70,73,59,72,51,72,66,50,49,62,72,42,72,83,63,86,67,84,73,39,68,89,56,39,83,74,72,90,128